Protein AF-A0A8X7NQT8-F1 (afdb_monomer)

Mean predicted aligned error: 23.9 Å

Sequence (263 aa):
MPQDSSKETCNGNLSHKTALYHHETSFRQRHRSGNKESNWQTPDDFLLQSLNNIFSIAISKTINNAIEDGVSRDLRHQISKQLSDCWSQDTNPESFRSRLKVTQLPLSLDLDVLGNVTNDAVEVKNVLSAKELSDKQKMLDAYLIEEIKQLNGIKEHFFKMEQDRIRDHAALKSYRESVENLLSLMDVQVEELQHEMKLGQEVGDEGISLVGYESISDFNPNEDSDVSKRLQVLQSKLSSLLEKSASLRSFNDRLESVYNLLD

pLDDT: mean 70.9, std 21.41, range [28.48, 98.19]

Structure (mmCIF, N/CA/C/O backbone):
data_AF-A0A8X7NQT8-F1
#
_entry.id   AF-A0A8X7NQT8-F1
#
loop_
_atom_site.group_PDB
_atom_site.id
_atom_site.type_symbol
_atom_site.label_atom_id
_atom_site.label_alt_id
_atom_site.label_comp_id
_atom_site.label_asym_id
_atom_site.label_entity_id
_atom_site.label_seq_id
_atom_site.pdbx_PDB_ins_code
_atom_site.Cartn_x
_atom_site.Cartn_y
_atom_site.Cartn_z
_atom_site.occupancy
_atom_site.B_iso_or_equiv
_atom_site.auth_seq_id
_atom_site.auth_comp_id
_atom_site.auth_asym_id
_atom_site.auth_atom_id
_atom_site.pdbx_PDB_model_num
ATOM 1 N N . MET A 1 1 ? 33.882 42.038 42.185 1.00 46.25 1 MET A N 1
ATOM 2 C CA . MET A 1 1 ? 35.010 41.135 41.860 1.00 46.25 1 MET A CA 1
ATOM 3 C C . MET A 1 1 ? 35.169 40.176 43.024 1.00 46.25 1 MET A C 1
ATOM 5 O O . MET A 1 1 ? 35.105 40.657 44.150 1.00 46.25 1 MET A O 1
ATOM 9 N N . PRO A 1 2 ? 35.188 38.860 42.769 1.00 39.50 2 PRO A N 1
ATOM 10 C CA . PRO A 1 2 ? 36.426 38.169 42.387 1.00 39.50 2 PRO A CA 1
ATOM 11 C C . PRO A 1 2 ? 36.272 37.205 41.190 1.00 39.50 2 PRO A C 1
ATOM 13 O O . PRO A 1 2 ? 35.161 36.908 40.759 1.00 39.50 2 PRO A O 1
ATOM 16 N N . GLN A 1 3 ? 37.420 36.789 40.647 1.00 35.81 3 GLN A N 1
ATOM 17 C CA . GLN A 1 3 ? 37.620 35.799 39.581 1.00 35.81 3 GLN A CA 1
ATOM 18 C C . GLN A 1 3 ? 38.007 34.413 40.142 1.00 35.81 3 GLN A C 1
ATOM 20 O O . GLN A 1 3 ? 38.360 34.313 41.315 1.00 35.81 3 GLN A O 1
ATOM 25 N N . ASP A 1 4 ? 38.033 33.433 39.220 1.00 34.56 4 ASP A N 1
ATOM 26 C CA . ASP A 1 4 ? 38.704 32.115 39.232 1.00 34.56 4 ASP A CA 1
ATOM 27 C C . ASP A 1 4 ? 37.964 30.959 39.937 1.00 34.56 4 ASP A C 1
ATOM 29 O O . ASP A 1 4 ? 37.442 31.120 41.028 1.00 34.56 4 ASP A O 1
ATOM 33 N N . SER A 1 5 ? 37.876 29.724 39.422 1.00 34.22 5 SER A N 1
ATOM 34 C CA . SER A 1 5 ? 38.454 29.037 38.252 1.00 34.22 5 SER A CA 1
ATOM 35 C C . SER A 1 5 ? 37.830 27.624 38.130 1.00 34.22 5 SER A C 1
ATOM 37 O O . SER A 1 5 ? 37.267 27.129 39.102 1.00 34.22 5 SER A O 1
ATOM 39 N N . SER A 1 6 ? 38.085 26.945 36.996 1.00 34.84 6 SER A N 1
ATOM 40 C CA . SER A 1 6 ? 38.060 25.471 36.800 1.00 34.84 6 SER A CA 1
ATOM 41 C C . SER A 1 6 ? 36.695 24.821 36.548 1.00 34.84 6 SER A C 1
ATOM 43 O O . SER A 1 6 ? 35.721 25.171 37.193 1.00 34.84 6 SER A O 1
ATOM 45 N N . LYS A 1 7 ? 36.516 23.782 35.722 1.00 37.06 7 LYS A N 1
ATOM 46 C CA . LYS A 1 7 ? 37.147 23.125 34.550 1.00 37.06 7 LYS A CA 1
ATOM 47 C C . LYS A 1 7 ? 36.186 21.940 34.230 1.00 37.06 7 LYS A C 1
ATOM 49 O O . LYS A 1 7 ? 35.349 21.623 35.061 1.00 37.06 7 LYS A O 1
ATOM 54 N N . GLU A 1 8 ? 36.365 21.280 33.081 1.00 32.62 8 GLU A N 1
ATOM 55 C CA . GLU A 1 8 ? 35.758 19.982 32.669 1.00 32.62 8 GLU A CA 1
ATOM 56 C C . GLU A 1 8 ? 34.339 20.040 32.056 1.00 32.62 8 GLU A C 1
ATOM 58 O O . GLU A 1 8 ? 33.331 20.227 32.721 1.00 32.62 8 GLU A O 1
ATOM 63 N N . THR A 1 9 ? 34.225 20.105 30.723 1.00 34.16 9 THR A N 1
ATOM 64 C CA . THR A 1 9 ? 34.090 18.972 29.771 1.00 34.16 9 THR A CA 1
ATOM 65 C C . THR A 1 9 ? 32.892 18.050 30.007 1.00 34.16 9 THR A C 1
ATOM 67 O O . THR A 1 9 ? 32.957 17.162 30.844 1.00 34.16 9 THR A O 1
ATOM 70 N N . CYS A 1 10 ? 31.889 18.155 29.131 1.00 28.48 10 CYS A N 1
ATOM 71 C CA . CYS A 1 10 ? 31.213 17.008 28.516 1.00 28.48 10 CYS A CA 1
ATOM 72 C C . CYS A 1 10 ? 30.678 17.428 27.139 1.00 28.48 10 CYS A C 1
ATOM 74 O O . CYS A 1 10 ? 29.634 18.062 27.009 1.00 28.48 10 CYS A O 1
ATOM 76 N N . ASN A 1 11 ? 31.448 17.079 26.108 1.00 32.97 11 ASN A N 1
ATOM 77 C CA . ASN A 1 11 ? 30.956 16.910 24.747 1.00 32.97 11 ASN A CA 1
ATOM 78 C C . ASN A 1 11 ? 29.928 15.773 24.736 1.00 32.97 11 ASN A C 1
ATOM 80 O O . ASN A 1 11 ? 30.168 14.732 25.343 1.00 32.97 11 ASN A O 1
ATOM 84 N N . GLY A 1 12 ? 28.831 15.933 23.999 1.00 30.67 12 GLY A N 1
ATOM 85 C CA . GLY A 1 12 ? 27.876 14.846 23.827 1.00 30.67 12 GLY A CA 1
ATOM 86 C C . GLY A 1 12 ? 26.688 15.198 22.946 1.00 30.67 12 GLY A C 1
ATOM 87 O O . GLY A 1 12 ? 25.599 15.436 23.444 1.00 30.67 12 GLY A O 1
ATOM 88 N N . ASN A 1 13 ? 26.908 15.124 21.633 1.00 35.19 13 ASN A N 1
ATOM 89 C CA . ASN A 1 13 ? 25.901 14.767 20.627 1.00 35.19 13 ASN A CA 1
ATOM 90 C C . ASN A 1 13 ? 24.838 15.814 20.264 1.00 35.19 13 ASN A C 1
ATOM 92 O O . ASN A 1 13 ? 23.649 15.640 20.515 1.00 35.19 13 ASN A O 1
ATOM 96 N N . LEU A 1 14 ? 25.250 16.823 19.493 1.00 38.06 14 LEU A N 1
ATOM 97 C CA . LEU A 1 14 ? 24.331 17.528 18.596 1.00 38.06 14 LEU A CA 1
ATOM 98 C C . LEU A 1 14 ? 25.010 17.892 17.268 1.00 38.06 14 LEU A C 1
ATOM 100 O O . LEU A 1 14 ? 25.131 19.058 16.920 1.00 38.06 14 LEU A O 1
ATOM 104 N N . SER A 1 15 ? 25.501 16.894 16.525 1.00 40.31 15 SER A N 1
ATOM 105 C CA . SER A 1 15 ? 25.939 17.112 15.137 1.00 40.31 15 SER A CA 1
ATOM 106 C C . SER A 1 15 ? 26.013 15.808 14.338 1.00 40.31 15 SER A C 1
ATOM 108 O O . SER A 1 15 ? 27.086 15.357 13.965 1.00 40.31 15 SER A O 1
ATOM 110 N N . HIS A 1 16 ? 24.873 15.157 14.091 1.00 37.81 16 HIS A N 1
ATOM 111 C CA . HIS A 1 16 ? 24.816 14.045 13.124 1.00 37.81 16 HIS A CA 1
ATOM 112 C C . HIS A 1 16 ? 23.541 14.014 12.266 1.00 37.81 16 HIS A C 1
ATOM 114 O O . HIS A 1 16 ? 23.244 12.995 11.654 1.00 37.81 16 HIS A O 1
ATOM 120 N N . LYS A 1 17 ? 22.784 15.118 12.159 1.00 39.00 17 LYS A N 1
ATOM 121 C CA . LYS A 1 17 ? 21.526 15.128 11.380 1.00 39.00 17 LYS A CA 1
ATOM 122 C C . LYS A 1 17 ? 21.437 16.099 10.201 1.00 39.00 17 LYS A C 1
ATOM 124 O O . LYS A 1 17 ? 20.384 16.173 9.584 1.00 39.00 17 LYS A O 1
ATOM 129 N N . THR A 1 18 ? 22.522 16.768 9.816 1.00 42.25 18 THR A N 1
ATOM 130 C CA . THR A 1 18 ? 22.486 17.765 8.721 1.00 42.25 18 THR A CA 1
ATOM 131 C C . THR A 1 18 ? 23.530 17.574 7.619 1.00 42.25 18 THR A C 1
ATOM 133 O O . THR A 1 18 ? 23.597 18.389 6.708 1.00 42.25 18 THR A O 1
ATOM 136 N N . ALA A 1 19 ? 24.296 16.480 7.618 1.00 38.84 19 ALA A N 1
ATOM 137 C CA . ALA A 1 19 ? 25.382 16.267 6.651 1.00 38.84 19 ALA A CA 1
ATOM 138 C C . ALA A 1 19 ? 25.098 15.200 5.569 1.00 38.84 19 ALA A C 1
ATOM 140 O O . ALA A 1 19 ? 26.035 14.639 5.012 1.00 38.84 19 ALA A O 1
ATOM 141 N N . LEU A 1 20 ? 23.829 14.904 5.259 1.00 36.31 20 LEU A N 1
ATOM 142 C CA . LEU A 1 20 ? 23.456 13.876 4.267 1.00 36.31 20 LEU A CA 1
ATOM 143 C C . LEU A 1 20 ? 22.472 14.356 3.181 1.00 36.31 20 LEU A C 1
ATOM 145 O O . LEU A 1 20 ? 21.792 13.543 2.571 1.00 36.31 20 LEU A O 1
ATOM 149 N N . TYR A 1 21 ? 22.406 15.666 2.910 1.00 38.00 21 TYR A N 1
ATOM 150 C CA . TYR A 1 21 ? 21.477 16.230 1.911 1.00 38.00 21 TYR A CA 1
ATOM 151 C C . TYR A 1 21 ? 22.098 17.199 0.885 1.00 38.00 21 TYR A C 1
ATOM 153 O O . TYR A 1 21 ? 21.365 17.917 0.213 1.00 38.00 21 TYR A O 1
ATOM 161 N N . HIS A 1 22 ? 23.426 17.214 0.698 1.00 38.31 22 HIS A N 1
ATOM 162 C CA . HIS A 1 22 ? 24.070 18.191 -0.201 1.00 38.31 22 HIS A CA 1
ATOM 163 C C . HIS A 1 22 ? 24.952 17.643 -1.334 1.00 38.31 22 HIS A C 1
ATOM 165 O O . HIS A 1 22 ? 25.683 18.423 -1.933 1.00 38.31 22 HIS A O 1
ATOM 171 N N . HIS A 1 23 ? 24.853 16.364 -1.71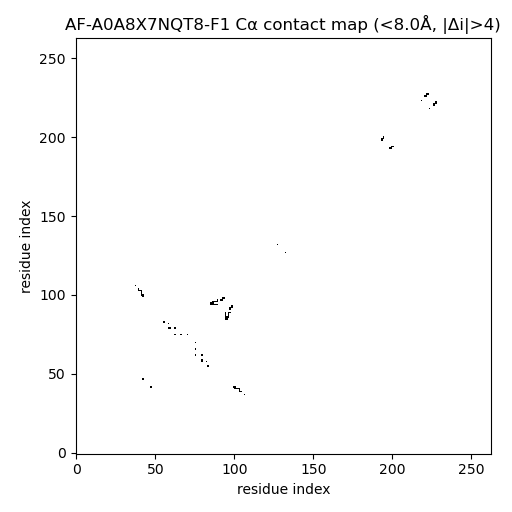8 1.00 36.03 23 HIS A N 1
ATOM 172 C CA . HIS A 1 23 ? 25.651 15.847 -2.848 1.00 36.03 23 HIS A CA 1
ATOM 173 C C . HIS A 1 23 ? 24.888 15.332 -4.077 1.00 36.03 23 HIS A C 1
ATOM 175 O O . HIS A 1 23 ? 25.527 14.927 -5.043 1.00 36.03 23 HIS A O 1
ATOM 181 N N . GLU A 1 24 ? 23.560 15.449 -4.131 1.00 35.44 24 GLU A N 1
ATOM 182 C CA . GLU A 1 24 ? 22.769 14.941 -5.267 1.00 35.44 24 GLU A CA 1
ATOM 183 C C . GLU A 1 24 ? 21.932 16.012 -5.977 1.00 35.44 24 GLU A C 1
ATOM 185 O O . GLU A 1 24 ? 20.799 15.774 -6.370 1.00 35.44 24 GLU A O 1
ATOM 190 N N . THR A 1 25 ? 22.479 17.206 -6.207 1.00 40.12 25 THR A N 1
ATOM 191 C CA . THR A 1 25 ? 21.861 18.174 -7.134 1.00 40.12 25 THR A CA 1
ATOM 192 C C . THR A 1 25 ? 22.919 19.052 -7.803 1.00 40.12 25 THR A C 1
ATOM 194 O O . THR A 1 25 ? 23.114 20.206 -7.432 1.00 40.12 25 THR A O 1
ATOM 197 N N . SER A 1 26 ? 23.637 18.528 -8.800 1.00 35.75 26 SER A N 1
ATOM 198 C CA . SER A 1 26 ? 24.387 19.389 -9.742 1.00 35.75 26 SER A CA 1
ATOM 199 C C . SER A 1 26 ? 24.537 18.847 -11.165 1.00 35.75 26 SER A C 1
ATOM 201 O O . SER A 1 26 ? 25.295 19.390 -11.959 1.00 35.75 26 SER A O 1
ATOM 203 N N . PHE A 1 27 ? 23.748 17.848 -11.560 1.00 35.81 27 PHE A N 1
ATOM 204 C CA . PHE A 1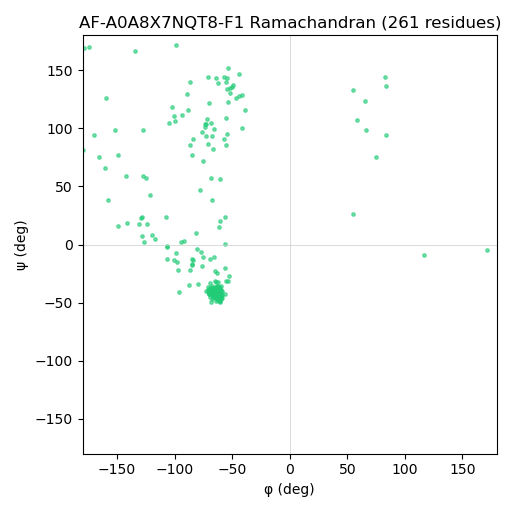 27 ? 23.707 17.386 -12.951 1.00 35.81 27 PHE A CA 1
ATOM 205 C C . PHE A 1 27 ? 22.289 17.414 -13.520 1.00 35.81 27 PHE A C 1
ATOM 207 O O . PHE A 1 27 ? 21.773 16.396 -13.961 1.00 35.81 27 PHE A O 1
ATOM 214 N N . ARG A 1 28 ? 21.627 18.580 -13.519 1.00 41.31 28 ARG A N 1
ATOM 215 C CA . ARG A 1 28 ? 20.449 18.805 -14.380 1.00 41.31 28 ARG A CA 1
ATOM 216 C C . ARG A 1 28 ? 20.054 20.278 -14.490 1.00 41.31 28 ARG A C 1
ATOM 218 O O . ARG A 1 28 ? 19.052 20.700 -13.941 1.00 41.31 28 ARG A O 1
ATOM 225 N N . GLN A 1 29 ? 20.815 21.044 -15.267 1.00 35.41 29 GLN A N 1
ATOM 226 C CA . GLN A 1 29 ? 20.265 22.127 -16.094 1.00 35.41 29 GLN A CA 1
ATOM 227 C C . GLN A 1 29 ? 21.353 22.647 -17.036 1.00 35.41 29 GLN A C 1
ATOM 229 O O . GLN A 1 29 ? 22.147 23.510 -16.684 1.00 35.41 29 GLN A O 1
ATOM 234 N N . ARG A 1 30 ? 21.395 22.123 -18.265 1.00 36.28 30 ARG A N 1
ATOM 235 C CA . ARG A 1 30 ? 21.915 22.907 -19.390 1.00 36.28 30 ARG A CA 1
ATOM 236 C C . ARG A 1 30 ? 20.707 23.435 -20.139 1.00 36.28 30 ARG A C 1
ATOM 238 O O . ARG A 1 30 ? 19.921 22.672 -20.697 1.00 36.28 30 ARG A O 1
ATOM 245 N N . HIS A 1 31 ? 20.534 24.745 -20.048 1.00 33.91 31 HIS A N 1
ATOM 246 C CA . HIS A 1 31 ? 19.519 25.501 -20.754 1.00 33.91 31 HIS A CA 1
ATOM 247 C C . HIS A 1 31 ? 19.572 25.193 -22.257 1.00 33.91 31 HIS A C 1
ATOM 249 O O . HIS A 1 31 ? 20.627 25.264 -22.883 1.00 33.91 31 HIS A O 1
ATOM 255 N N . ARG A 1 32 ? 18.410 24.882 -22.843 1.00 40.56 32 ARG A N 1
ATOM 256 C CA . ARG A 1 32 ? 18.174 25.059 -24.277 1.00 40.56 32 ARG A CA 1
ATOM 257 C C . ARG A 1 32 ? 18.013 26.558 -24.527 1.00 40.56 32 ARG A C 1
ATOM 259 O O . ARG A 1 32 ? 16.959 27.106 -24.224 1.00 40.56 32 ARG A O 1
ATOM 266 N N . SER A 1 33 ? 19.035 27.206 -25.070 1.00 31.77 33 SER A N 1
ATOM 267 C CA . SER A 1 33 ? 18.900 28.496 -25.750 1.00 31.77 33 SER A CA 1
ATOM 268 C C . SER A 1 33 ? 20.094 28.717 -26.676 1.00 31.77 33 SER A C 1
ATOM 270 O O . SER A 1 33 ? 21.221 28.625 -26.211 1.00 31.77 33 SER A O 1
ATOM 272 N N . G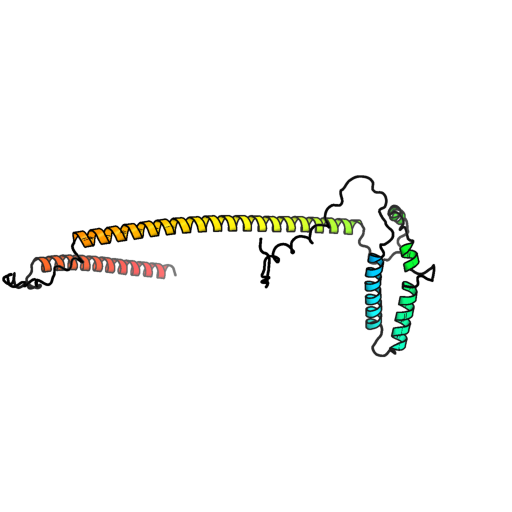LY A 1 34 ? 19.806 28.995 -27.954 1.00 36.81 34 GLY A N 1
ATOM 273 C CA . GLY A 1 34 ? 20.629 29.790 -28.877 1.00 36.81 34 GLY A CA 1
ATOM 274 C C . GLY A 1 34 ? 22.007 29.257 -29.297 1.00 36.81 34 GLY A C 1
ATOM 275 O O . GLY A 1 34 ? 22.891 29.092 -28.476 1.00 36.81 34 GLY A O 1
ATOM 276 N N . ASN A 1 35 ? 22.202 29.119 -30.613 1.00 34.38 35 ASN A N 1
ATOM 277 C CA . ASN A 1 35 ? 23.466 28.876 -31.327 1.00 34.38 35 ASN A CA 1
ATOM 278 C C . ASN A 1 35 ? 24.162 27.523 -31.089 1.00 34.38 35 ASN A C 1
ATOM 280 O O . ASN A 1 35 ? 24.929 27.315 -30.155 1.00 34.38 35 ASN A O 1
ATOM 284 N N . LYS A 1 36 ? 23.943 26.602 -32.038 1.00 45.75 36 LYS A N 1
ATOM 285 C CA . LYS A 1 36 ? 24.776 25.410 -32.244 1.00 45.75 36 LYS A CA 1
ATOM 286 C C . LYS A 1 36 ? 26.091 25.819 -32.916 1.00 45.75 36 LYS A C 1
ATOM 288 O O . LYS A 1 36 ? 26.291 25.548 -34.095 1.00 45.75 36 LYS A O 1
ATOM 293 N N . GLU A 1 37 ? 26.969 26.475 -32.173 1.00 41.94 37 GLU A N 1
ATOM 294 C CA . GLU A 1 37 ? 28.393 26.453 -32.495 1.00 41.94 37 GLU A CA 1
ATOM 295 C C . GLU A 1 37 ? 29.013 25.218 -31.832 1.00 41.94 37 GLU A C 1
ATOM 297 O O . GLU A 1 37 ? 28.613 24.778 -30.752 1.00 41.94 37 GLU A O 1
ATOM 302 N N . SER A 1 38 ? 29.910 24.582 -32.572 1.00 50.50 38 SER A N 1
ATOM 303 C CA . SER A 1 38 ? 30.551 23.301 -32.298 1.00 50.50 38 SER A CA 1
ATOM 304 C C . SER A 1 38 ? 31.239 23.257 -30.929 1.00 50.50 38 SER A C 1
ATOM 306 O O . SER A 1 38 ? 32.408 23.607 -30.803 1.00 50.50 38 SER A O 1
ATOM 308 N N . ASN A 1 39 ? 30.545 22.745 -29.911 1.00 47.50 39 ASN A N 1
ATOM 309 C CA . ASN A 1 39 ? 31.113 22.450 -28.589 1.00 47.50 39 ASN A CA 1
ATOM 310 C C . ASN A 1 39 ? 31.926 21.142 -28.586 1.00 47.50 39 ASN A C 1
ATOM 312 O O . ASN A 1 39 ? 31.762 20.302 -27.702 1.00 47.50 39 ASN A O 1
ATOM 316 N N . TRP A 1 40 ? 32.796 20.947 -29.575 1.00 54.34 40 TRP A N 1
ATOM 317 C CA . TRP A 1 40 ? 33.861 19.955 -29.463 1.00 54.34 40 TRP A CA 1
ATOM 318 C C . TRP A 1 40 ? 35.034 20.637 -28.769 1.00 54.34 40 TRP A C 1
ATOM 320 O O . TRP A 1 40 ? 35.905 21.225 -29.403 1.00 54.34 40 TRP A O 1
ATOM 330 N N . GLN A 1 41 ? 34.995 20.630 -27.439 1.00 57.12 41 GLN A N 1
ATOM 331 C CA . GLN A 1 41 ? 36.138 21.034 -26.629 1.00 57.12 41 GLN A CA 1
ATOM 332 C C . GLN A 1 41 ? 37.224 19.963 -26.743 1.00 57.12 41 GLN A C 1
A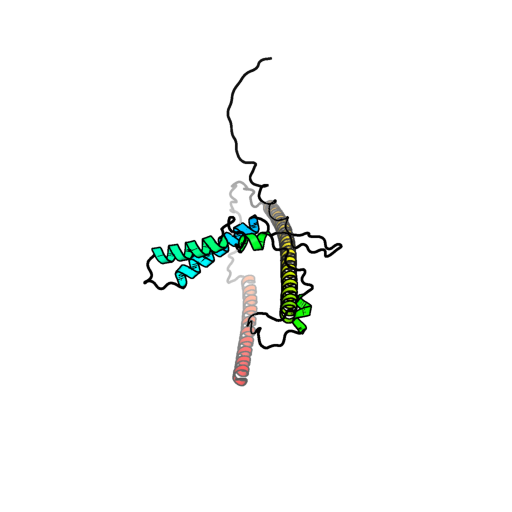TOM 334 O O . GLN A 1 41 ? 36.922 18.770 -26.844 1.00 57.12 41 GLN A O 1
ATOM 339 N N . THR A 1 42 ? 38.487 20.393 -26.737 1.00 59.91 42 THR A N 1
ATOM 340 C CA . THR A 1 42 ? 39.627 19.482 -26.593 1.00 59.91 42 THR A CA 1
ATOM 341 C C . THR A 1 42 ? 39.379 18.566 -25.392 1.00 59.91 42 THR A C 1
ATOM 343 O O . THR A 1 42 ? 38.925 19.073 -24.364 1.00 59.91 42 THR A O 1
ATOM 346 N N . PRO A 1 43 ? 39.629 17.248 -25.496 1.00 63.22 43 PRO A N 1
ATOM 347 C CA . PRO A 1 43 ? 39.331 16.320 -24.412 1.00 63.22 43 PRO A CA 1
ATOM 348 C C . PRO A 1 43 ? 39.975 16.775 -23.095 1.00 63.22 43 PRO A C 1
ATOM 350 O O . PRO A 1 43 ? 41.193 16.935 -23.041 1.00 63.22 43 PRO A O 1
ATOM 353 N N . ASP A 1 44 ? 39.165 16.973 -22.049 1.00 68.94 44 ASP A N 1
ATOM 354 C CA . ASP A 1 44 ? 39.652 17.344 -20.714 1.00 68.94 44 ASP A CA 1
ATOM 355 C C . ASP A 1 44 ? 40.657 16.308 -20.187 1.00 68.94 44 ASP A C 1
ATOM 357 O O . ASP A 1 44 ? 40.479 15.097 -20.363 1.00 68.94 44 ASP A O 1
ATOM 361 N N . ASP A 1 45 ? 41.675 16.767 -19.453 1.00 72.38 45 ASP A N 1
ATOM 362 C CA . ASP A 1 45 ? 42.730 15.909 -18.892 1.00 72.38 45 ASP A CA 1
ATOM 363 C C . ASP A 1 45 ? 42.173 14.772 -18.018 1.00 72.38 45 ASP A C 1
ATOM 365 O O . ASP A 1 45 ? 42.706 13.660 -18.005 1.00 72.38 45 ASP A O 1
ATOM 369 N N . PHE A 1 46 ? 41.044 15.004 -17.342 1.00 75.06 46 PHE A N 1
ATOM 370 C CA . PHE A 1 46 ? 40.343 13.980 -16.566 1.00 75.06 46 PHE A CA 1
ATOM 371 C C . PHE A 1 46 ? 39.743 12.869 -17.447 1.00 75.06 46 PHE A C 1
ATOM 373 O O . PHE A 1 46 ? 39.836 11.678 -17.125 1.00 75.06 46 PHE A O 1
ATOM 380 N N . LEU A 1 47 ? 39.161 13.233 -18.592 1.00 73.06 47 LEU A N 1
ATOM 381 C CA . LEU A 1 47 ? 38.634 12.270 -19.559 1.00 73.06 47 LEU A CA 1
ATOM 382 C C . LEU A 1 47 ? 39.775 11.479 -20.198 1.00 73.06 47 LEU A C 1
ATOM 384 O O . LEU A 1 47 ? 39.685 10.257 -20.300 1.00 73.06 47 LEU A O 1
ATOM 388 N N . LEU A 1 48 ? 40.887 12.138 -20.526 1.00 73.62 48 LEU A N 1
ATOM 389 C CA . LEU A 1 48 ? 42.088 11.469 -21.031 1.00 73.62 48 LEU A CA 1
ATOM 390 C C . LEU A 1 48 ? 42.692 10.504 -20.004 1.00 73.62 48 LEU A C 1
ATOM 392 O O . LEU A 1 48 ? 43.154 9.427 -20.380 1.00 73.62 48 LEU A O 1
ATOM 396 N N . GLN A 1 49 ? 42.653 10.843 -18.714 1.00 77.50 49 GLN A N 1
ATOM 397 C CA . GLN A 1 49 ? 43.129 9.965 -17.646 1.00 77.50 49 GLN A CA 1
ATOM 398 C C . GLN A 1 49 ? 42.228 8.739 -17.459 1.00 77.50 49 GLN A C 1
ATOM 400 O O . GLN A 1 49 ? 42.727 7.618 -17.353 1.00 77.50 49 GLN A O 1
ATOM 405 N N . SER A 1 50 ? 40.906 8.923 -17.447 1.00 79.12 50 SER A N 1
ATOM 406 C CA . SER A 1 50 ? 39.968 7.795 -17.332 1.00 79.12 50 SER A CA 1
ATOM 407 C C . SER A 1 50 ? 40.063 6.860 -18.540 1.00 79.12 50 SER A C 1
ATOM 409 O O . SER A 1 50 ? 40.112 5.641 -18.385 1.00 79.12 50 SER A O 1
ATOM 411 N N . LEU A 1 51 ? 40.213 7.428 -19.733 1.00 78.75 51 LEU A N 1
ATOM 412 C CA . LEU A 1 51 ? 40.454 6.697 -20.965 1.00 78.75 51 LEU A CA 1
ATOM 413 C C . LEU A 1 51 ? 41.787 5.930 -20.906 1.00 78.75 51 LEU A C 1
ATOM 415 O O . LEU A 1 51 ? 41.820 4.747 -21.231 1.00 78.75 51 LEU A O 1
ATOM 419 N N . ASN A 1 52 ? 42.860 6.532 -20.390 1.00 75.94 52 ASN A N 1
ATOM 420 C CA . ASN A 1 52 ? 44.139 5.843 -20.189 1.00 75.94 52 ASN A CA 1
ATOM 421 C C . ASN A 1 52 ? 44.031 4.651 -19.216 1.00 75.94 52 ASN A C 1
ATOM 423 O O . ASN A 1 52 ? 44.617 3.590 -19.441 1.00 75.94 52 ASN A O 1
ATOM 427 N N . ASN A 1 53 ? 43.226 4.784 -18.161 1.00 80.44 53 ASN A N 1
ATOM 428 C CA . ASN A 1 53 ? 42.946 3.677 -17.245 1.00 80.44 53 ASN A CA 1
ATOM 429 C C . ASN A 1 53 ? 42.187 2.546 -17.958 1.00 80.44 53 ASN A C 1
ATOM 431 O O . ASN A 1 53 ? 42.526 1.377 -17.807 1.00 80.44 53 ASN A O 1
ATOM 435 N N . ILE A 1 54 ? 41.202 2.879 -18.793 1.00 82.19 54 ILE A N 1
ATOM 436 C CA . ILE A 1 54 ? 40.442 1.880 -19.557 1.00 82.19 54 ILE A CA 1
ATOM 437 C C . ILE A 1 54 ? 41.346 1.163 -20.564 1.00 82.19 54 ILE A C 1
ATOM 439 O O . ILE A 1 54 ? 41.308 -0.064 -20.650 1.00 82.19 54 ILE A O 1
ATOM 443 N N . PHE A 1 55 ? 42.192 1.894 -21.291 1.00 75.88 55 PHE A N 1
ATOM 444 C CA . PHE A 1 55 ? 43.101 1.298 -22.269 1.00 75.88 55 PHE A CA 1
ATOM 445 C C . PHE A 1 55 ? 44.199 0.460 -21.619 1.00 75.88 55 PHE A C 1
ATOM 447 O O . PHE A 1 55 ? 44.474 -0.633 -22.104 1.00 75.88 55 PHE A O 1
ATOM 454 N N . SER A 1 56 ? 44.779 0.892 -20.499 1.00 77.75 56 SER A N 1
ATOM 455 C CA . SER A 1 56 ? 45.754 0.068 -19.768 1.00 77.75 56 SER A CA 1
ATOM 456 C C . SER A 1 56 ? 45.132 -1.237 -19.258 1.00 77.75 56 SER A C 1
ATOM 458 O O . SER A 1 56 ? 45.747 -2.300 -19.388 1.00 77.75 56 SER A O 1
ATOM 460 N N . ILE A 1 57 ? 43.884 -1.199 -18.779 1.00 81.31 57 ILE A N 1
ATOM 461 C CA . ILE A 1 57 ? 43.127 -2.400 -18.394 1.00 81.31 57 ILE A CA 1
ATOM 462 C C . ILE A 1 57 ? 42.829 -3.275 -19.618 1.00 81.31 57 ILE A C 1
ATOM 464 O O . ILE A 1 57 ? 43.021 -4.489 -19.564 1.00 81.31 57 ILE A O 1
ATOM 468 N N . ALA A 1 58 ? 42.388 -2.682 -20.728 1.00 77.56 58 ALA A N 1
ATOM 469 C CA . ALA A 1 58 ? 42.049 -3.410 -21.947 1.00 77.56 58 ALA A CA 1
ATOM 470 C C . ALA A 1 58 ? 43.277 -4.073 -22.586 1.00 77.56 58 ALA A C 1
ATOM 472 O O . ALA A 1 58 ? 43.202 -5.242 -22.958 1.00 77.56 58 ALA A O 1
ATOM 473 N N . ILE A 1 59 ? 44.415 -3.377 -22.653 1.00 77.12 59 ILE A N 1
ATOM 474 C CA . ILE A 1 59 ? 45.693 -3.922 -23.130 1.00 77.12 59 ILE A CA 1
ATOM 475 C C . ILE A 1 59 ? 46.129 -5.067 -22.216 1.00 77.12 59 ILE A C 1
ATOM 477 O O . ILE A 1 59 ? 46.404 -6.159 -22.705 1.00 77.12 59 ILE A O 1
ATOM 481 N N . SER A 1 60 ? 46.094 -4.871 -20.895 1.00 75.94 60 SER A N 1
ATOM 482 C CA . SER A 1 60 ? 46.455 -5.918 -19.928 1.00 75.94 60 SER A CA 1
ATOM 483 C C . SER A 1 60 ? 45.566 -7.157 -20.072 1.00 75.94 60 SER A C 1
ATOM 485 O O . SER A 1 60 ? 46.057 -8.282 -20.105 1.00 75.94 60 SER A O 1
ATOM 487 N N . LYS A 1 61 ? 44.252 -6.967 -20.223 1.00 77.38 61 LYS A N 1
ATOM 488 C CA . LYS A 1 61 ? 43.284 -8.060 -20.381 1.00 77.38 61 LYS A CA 1
ATOM 489 C C . LYS A 1 61 ? 43.417 -8.764 -21.731 1.00 77.38 61 LYS A C 1
ATOM 491 O O . LYS A 1 61 ? 43.313 -9.982 -21.791 1.00 77.38 61 LYS A O 1
ATOM 496 N N . THR A 1 62 ? 43.687 -8.017 -22.798 1.00 72.06 62 THR A N 1
ATOM 497 C CA . THR A 1 62 ? 43.886 -8.571 -24.143 1.00 72.06 62 THR A CA 1
ATOM 498 C C . THR A 1 62 ? 45.185 -9.361 -24.216 1.00 72.06 62 THR A C 1
ATOM 500 O O . THR A 1 62 ? 45.181 -10.459 -24.748 1.00 72.06 62 THR A O 1
ATOM 503 N N . ILE A 1 63 ? 46.272 -8.877 -23.613 1.00 69.94 63 ILE A N 1
ATOM 504 C CA . ILE A 1 63 ? 47.543 -9.612 -23.507 1.00 69.94 63 ILE A CA 1
ATOM 505 C C . ILE A 1 63 ? 47.371 -10.878 -22.6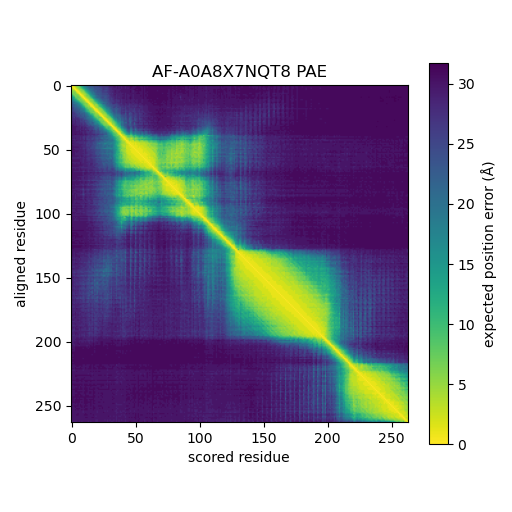59 1.00 69.94 63 ILE A C 1
ATOM 507 O O . ILE A 1 63 ? 47.914 -11.924 -23.001 1.00 69.94 63 ILE A O 1
ATOM 511 N N . ASN A 1 64 ? 46.592 -10.816 -21.579 1.00 72.19 64 ASN A N 1
ATOM 512 C CA . ASN A 1 64 ? 46.318 -11.991 -20.752 1.00 72.19 64 ASN A CA 1
ATOM 513 C C . ASN A 1 64 ? 45.440 -13.029 -21.469 1.00 72.19 64 ASN A C 1
ATOM 515 O O . ASN A 1 64 ? 45.650 -14.217 -21.265 1.00 72.19 64 ASN A O 1
ATOM 519 N N . ASN A 1 65 ? 44.509 -12.595 -22.325 1.00 68.06 65 ASN A N 1
ATOM 520 C CA . ASN A 1 65 ? 43.599 -13.484 -23.053 1.00 68.06 65 ASN A CA 1
ATOM 521 C C . ASN A 1 65 ? 44.162 -14.004 -24.387 1.00 68.06 65 ASN A C 1
ATOM 523 O O . ASN A 1 65 ? 43.837 -15.115 -24.787 1.00 68.06 65 ASN A O 1
ATOM 527 N N . ALA A 1 66 ? 44.941 -13.196 -25.109 1.00 61.75 66 ALA A N 1
ATOM 528 C CA . ALA A 1 66 ? 45.437 -13.519 -26.450 1.00 61.75 66 ALA A CA 1
ATOM 529 C C . ALA A 1 66 ? 46.724 -14.347 -26.427 1.00 61.75 66 ALA A C 1
ATOM 531 O O . ALA A 1 66 ? 47.101 -14.933 -27.438 1.00 61.75 66 ALA A O 1
ATOM 532 N N . ILE A 1 67 ? 47.425 -14.364 -25.295 1.00 59.94 67 ILE A N 1
ATOM 533 C CA . ILE A 1 67 ? 48.688 -15.068 -25.166 1.00 59.94 67 ILE A CA 1
ATOM 534 C C . ILE A 1 67 ? 48.440 -16.340 -24.354 1.00 59.94 67 ILE A C 1
ATOM 536 O O . ILE A 1 67 ? 48.290 -16.282 -23.132 1.00 59.94 67 ILE A O 1
ATOM 540 N N . GLU A 1 68 ? 48.412 -17.480 -25.046 1.00 60.75 68 GLU A N 1
ATOM 541 C CA . GLU A 1 68 ? 48.336 -18.818 -24.447 1.00 60.75 68 GLU A CA 1
ATOM 542 C C . GLU A 1 68 ? 49.459 -19.035 -23.412 1.00 60.75 68 GLU A C 1
ATOM 544 O O . GLU A 1 68 ? 50.538 -18.432 -23.500 1.00 60.75 68 GLU A O 1
ATOM 549 N N . ASP A 1 69 ? 49.211 -19.898 -22.420 1.00 59.47 69 ASP A N 1
ATOM 550 C CA . ASP A 1 69 ? 50.023 -20.127 -21.205 1.00 59.47 69 ASP A CA 1
ATOM 551 C C . ASP A 1 69 ? 51.506 -20.520 -21.435 1.00 59.47 69 ASP A C 1
ATOM 553 O O . ASP A 1 69 ? 52.258 -20.688 -20.477 1.00 59.47 69 ASP A O 1
ATOM 557 N N . GLY A 1 70 ? 51.972 -20.622 -22.685 1.00 57.94 70 GLY A N 1
ATOM 558 C CA . GLY A 1 70 ? 53.345 -20.990 -23.057 1.00 57.94 70 GLY A CA 1
ATOM 559 C C . GLY A 1 70 ? 54.304 -19.842 -23.414 1.00 57.94 70 GLY A C 1
ATOM 560 O O . GLY A 1 70 ? 55.490 -20.092 -23.618 1.00 57.94 70 GLY A O 1
ATOM 561 N N . VAL A 1 71 ? 53.850 -18.587 -23.515 1.00 61.69 71 VAL A N 1
ATOM 562 C CA . VAL A 1 71 ? 54.731 -17.463 -23.908 1.00 61.69 71 VAL A CA 1
ATOM 563 C C . VAL A 1 71 ? 55.402 -16.812 -22.698 1.00 61.69 71 VAL A C 1
ATOM 565 O O . VAL A 1 71 ? 54.725 -16.402 -21.749 1.00 61.69 71 VAL A O 1
ATOM 568 N N . SER A 1 72 ? 56.732 -16.654 -22.778 1.00 63.69 72 SER A N 1
ATOM 569 C CA . SER A 1 72 ? 57.568 -16.059 -21.727 1.00 63.69 72 SER A CA 1
ATOM 570 C C . SER A 1 72 ? 57.041 -14.699 -21.260 1.00 63.69 72 SER A C 1
ATOM 572 O O . SER A 1 72 ? 56.699 -13.822 -22.061 1.00 63.69 72 SER A O 1
ATOM 574 N N . ARG A 1 73 ? 57.016 -14.519 -19.937 1.00 65.94 73 ARG A N 1
ATOM 575 C CA . ARG A 1 73 ? 56.541 -13.315 -19.244 1.00 65.94 73 ARG A CA 1
ATOM 576 C C . ARG A 1 73 ? 57.234 -12.040 -19.746 1.00 65.94 73 ARG A C 1
ATOM 578 O O . ARG A 1 73 ? 56.595 -10.994 -19.826 1.00 65.94 73 ARG A O 1
ATOM 585 N N . ASP A 1 74 ? 58.489 -12.147 -20.171 1.00 66.62 74 ASP A N 1
ATOM 586 C CA . ASP A 1 74 ? 59.276 -11.025 -20.691 1.00 66.62 74 ASP A CA 1
ATOM 587 C C . ASP A 1 74 ? 58.752 -10.506 -22.036 1.00 66.62 74 ASP A C 1
ATOM 589 O O . ASP A 1 74 ? 58.686 -9.294 -22.243 1.00 66.62 74 ASP A O 1
ATOM 593 N N . LEU A 1 75 ? 58.282 -11.395 -22.920 1.00 67.00 75 LEU A N 1
ATOM 594 C CA . LEU A 1 75 ? 57.685 -10.998 -24.199 1.00 67.00 75 LEU A CA 1
ATOM 595 C C . LEU A 1 75 ? 56.317 -10.336 -23.982 1.00 67.00 75 LEU A C 1
ATOM 597 O O . LEU A 1 75 ? 55.998 -9.344 -24.637 1.00 67.00 75 LEU A O 1
ATOM 601 N N . ARG A 1 76 ? 55.538 -10.818 -23.001 1.00 67.88 76 ARG A N 1
ATOM 602 C CA . ARG A 1 76 ? 54.276 -10.174 -22.589 1.00 67.88 76 ARG A CA 1
ATOM 603 C C . ARG A 1 76 ? 54.524 -8.752 -22.084 1.00 67.88 76 ARG A C 1
ATOM 605 O O . ARG A 1 76 ? 53.809 -7.824 -22.463 1.00 67.88 76 ARG A O 1
ATOM 612 N N . HIS A 1 77 ? 55.564 -8.568 -21.273 1.00 71.88 77 HIS A N 1
ATOM 613 C CA . HIS A 1 77 ? 55.972 -7.250 -20.792 1.00 71.88 77 HIS A CA 1
ATOM 614 C C . HIS A 1 77 ? 56.513 -6.358 -21.915 1.00 71.88 77 HIS A C 1
ATOM 616 O O . HIS A 1 77 ? 56.218 -5.165 -21.919 1.00 71.88 77 HIS A O 1
ATOM 622 N N . GLN A 1 78 ? 57.228 -6.909 -22.899 1.00 73.31 78 GLN A N 1
ATOM 623 C CA . GLN A 1 78 ? 57.723 -6.152 -24.050 1.00 73.31 78 GLN A CA 1
ATOM 624 C C . GLN A 1 78 ? 56.586 -5.668 -24.960 1.00 73.31 78 GLN A C 1
ATOM 626 O O . GLN A 1 78 ? 56.577 -4.500 -25.340 1.00 73.31 78 GLN A O 1
ATOM 631 N N . ILE A 1 79 ? 55.595 -6.519 -25.243 1.00 71.06 79 ILE A N 1
ATOM 632 C CA . ILE A 1 79 ? 54.406 -6.155 -26.030 1.00 71.06 79 ILE A CA 1
ATOM 633 C C . ILE A 1 79 ? 53.566 -5.117 -25.278 1.00 71.06 79 ILE A C 1
ATOM 635 O O . ILE A 1 79 ? 53.177 -4.100 -25.851 1.00 71.06 79 ILE A O 1
ATOM 639 N N . SER A 1 80 ? 53.341 -5.319 -23.975 1.00 73.06 80 SER A N 1
ATOM 640 C CA . SER A 1 80 ? 52.652 -4.334 -23.131 1.00 73.06 80 SER A CA 1
ATOM 641 C C . SER A 1 80 ? 53.377 -2.991 -23.122 1.00 73.06 80 SER A C 1
ATOM 643 O O . SER A 1 80 ? 52.729 -1.946 -23.162 1.00 73.06 80 SER A O 1
ATOM 645 N N . LYS A 1 81 ? 54.712 -3.013 -23.071 1.00 75.25 81 LYS A N 1
ATOM 646 C CA . LYS A 1 81 ? 55.537 -1.810 -23.085 1.00 75.25 81 LYS A CA 1
ATOM 647 C C . LYS A 1 81 ? 55.455 -1.104 -24.434 1.00 75.25 81 LYS A C 1
ATOM 649 O O . LYS A 1 81 ? 55.174 0.081 -24.448 1.00 75.25 81 LYS A O 1
ATOM 654 N N . GLN A 1 82 ? 55.585 -1.823 -25.548 1.00 73.56 82 GLN A N 1
ATOM 655 C CA . GLN A 1 82 ? 55.478 -1.244 -26.891 1.00 73.56 82 GLN A CA 1
ATOM 656 C C . GLN A 1 82 ? 54.097 -0.631 -27.159 1.00 73.56 82 GLN A C 1
ATOM 658 O O . GLN A 1 82 ? 54.014 0.480 -27.670 1.00 73.56 82 GLN A O 1
ATOM 663 N N . LEU A 1 83 ? 53.013 -1.302 -26.762 1.00 71.38 83 LEU A N 1
ATOM 664 C CA . LEU A 1 83 ? 51.655 -0.770 -26.923 1.00 71.38 83 LEU A CA 1
ATOM 665 C C . LEU A 1 83 ? 51.402 0.451 -26.028 1.00 71.38 83 LEU A C 1
ATOM 667 O O . LEU A 1 83 ? 50.788 1.423 -26.467 1.00 71.38 83 LEU A O 1
ATOM 671 N N . SER A 1 84 ? 51.911 0.425 -24.795 1.00 73.25 84 SER A N 1
ATOM 672 C CA . SER A 1 84 ? 51.850 1.573 -23.886 1.00 73.25 84 SER A CA 1
ATOM 673 C C . SER A 1 84 ? 52.694 2.747 -24.391 1.00 73.25 84 SER A C 1
ATOM 675 O O . SER A 1 84 ? 52.262 3.895 -24.290 1.00 73.25 84 SER A O 1
ATOM 677 N N . ASP A 1 85 ? 53.865 2.467 -24.962 1.00 69.94 85 ASP A N 1
ATOM 678 C CA . ASP A 1 85 ? 54.789 3.448 -25.532 1.00 69.94 85 ASP A CA 1
ATOM 679 C C . ASP A 1 85 ? 54.181 4.121 -26.773 1.00 69.94 85 ASP A C 1
ATOM 681 O O . ASP A 1 85 ? 54.208 5.345 -26.883 1.00 69.94 85 ASP A O 1
ATOM 685 N N . CYS A 1 86 ? 53.522 3.366 -27.658 1.00 68.25 86 CYS A N 1
ATOM 686 C CA . CYS A 1 86 ? 52.794 3.926 -28.803 1.00 68.25 86 CYS A CA 1
ATOM 687 C C . CYS A 1 86 ? 51.617 4.835 -28.397 1.00 68.25 86 CYS A C 1
ATOM 689 O O . CYS A 1 86 ? 51.204 5.702 -29.172 1.00 68.25 86 CYS A O 1
ATOM 691 N N . TRP A 1 87 ? 51.069 4.639 -27.195 1.00 69.25 87 TRP A N 1
ATOM 692 C CA . TRP A 1 87 ? 49.891 5.356 -26.710 1.00 69.25 87 TRP A CA 1
ATOM 693 C C . TRP A 1 87 ? 50.214 6.567 -25.830 1.00 69.25 87 TRP A C 1
ATOM 695 O O . TRP A 1 87 ? 49.571 7.607 -25.951 1.00 69.25 87 TRP A O 1
ATOM 705 N N . SER A 1 88 ? 51.196 6.441 -24.936 1.00 66.88 88 SER A N 1
ATOM 706 C CA . SER A 1 88 ? 51.418 7.383 -23.829 1.00 66.88 88 SER A CA 1
ATOM 707 C C . SER A 1 88 ? 52.623 8.302 -24.022 1.00 66.88 88 SER A C 1
ATOM 709 O O . SER A 1 88 ? 52.872 9.151 -23.169 1.00 66.88 88 SER A O 1
ATOM 711 N N . GLN A 1 89 ? 53.382 8.155 -25.111 1.00 66.00 89 GLN A N 1
ATOM 712 C CA . GLN A 1 89 ? 54.528 9.022 -25.375 1.00 66.00 89 GLN A CA 1
ATOM 713 C C . GLN A 1 89 ? 54.076 10.431 -25.780 1.00 66.00 89 GLN A C 1
ATOM 715 O O . GLN A 1 89 ? 53.618 10.662 -26.900 1.00 66.00 89 GLN A O 1
ATOM 720 N N . ASP A 1 90 ? 54.267 11.385 -24.866 1.00 61.34 90 ASP A N 1
ATOM 721 C CA . ASP A 1 90 ? 54.119 12.822 -25.134 1.00 61.34 90 ASP A CA 1
ATOM 722 C C . ASP A 1 90 ? 55.318 13.383 -25.946 1.00 61.34 90 ASP A C 1
ATOM 724 O O . ASP A 1 90 ? 55.263 14.502 -26.446 1.00 61.34 90 ASP A O 1
ATOM 728 N N . THR A 1 91 ? 56.407 12.616 -26.108 1.00 63.44 91 THR A N 1
ATOM 729 C CA . THR A 1 91 ? 57.620 13.017 -26.852 1.00 63.44 91 THR A CA 1
ATOM 730 C C . THR A 1 91 ? 57.540 12.775 -28.359 1.00 63.44 91 THR A C 1
ATOM 732 O O . THR A 1 91 ? 58.344 13.331 -29.104 1.00 63.44 91 THR A O 1
ATOM 735 N N . ASN A 1 92 ? 56.599 11.945 -28.819 1.00 63.69 92 ASN A N 1
ATOM 736 C CA . ASN A 1 92 ? 56.454 11.601 -30.228 1.00 63.69 92 ASN A CA 1
ATOM 737 C C . ASN A 1 92 ? 55.277 1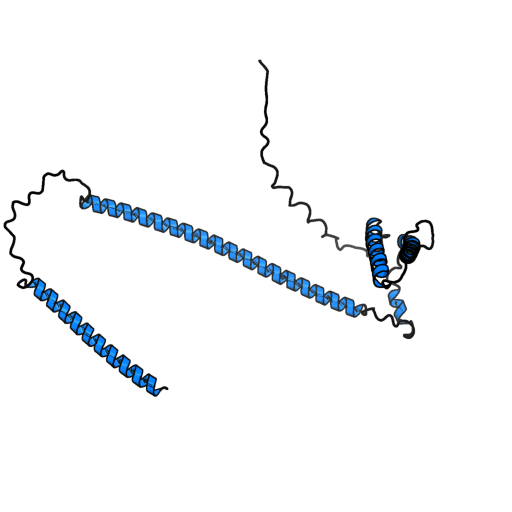2.395 -30.832 1.00 63.69 92 ASN A C 1
ATOM 739 O O . ASN A 1 92 ? 54.142 12.220 -30.372 1.00 63.69 92 ASN A O 1
ATOM 743 N N . PRO A 1 93 ? 55.504 13.266 -31.835 1.00 60.72 93 PRO A N 1
ATOM 744 C CA . PRO A 1 93 ? 54.443 14.101 -32.407 1.00 60.72 93 PRO A CA 1
ATOM 745 C C . PRO A 1 93 ? 53.346 13.285 -33.109 1.00 60.72 93 PRO A C 1
ATOM 747 O O . PRO A 1 93 ? 52.210 13.739 -33.199 1.00 60.72 93 PRO A O 1
ATOM 750 N N . GLU A 1 94 ? 53.655 12.057 -33.533 1.00 57.56 94 GLU A N 1
ATOM 751 C CA . GLU A 1 94 ? 52.719 11.147 -34.209 1.00 57.56 94 GLU A CA 1
ATOM 752 C C . GLU A 1 94 ? 51.965 10.205 -33.254 1.00 57.56 94 GLU A C 1
ATOM 754 O O . GLU A 1 94 ? 51.190 9.343 -33.690 1.00 57.56 94 GLU A O 1
ATOM 759 N N . SER A 1 95 ? 52.162 10.334 -31.935 1.00 69.62 95 SER A N 1
ATOM 760 C CA . SER A 1 95 ? 51.449 9.479 -30.986 1.00 69.62 95 SER A CA 1
ATOM 761 C C . SER A 1 95 ? 49.941 9.735 -31.061 1.00 69.62 95 SER A C 1
ATOM 763 O O . SER A 1 95 ? 49.461 10.847 -31.306 1.00 69.62 95 SER A O 1
ATOM 765 N N . PHE A 1 96 ? 49.150 8.674 -30.902 1.00 68.44 96 PHE A N 1
ATOM 766 C CA . PHE A 1 96 ? 47.691 8.772 -30.993 1.00 68.44 96 PHE A CA 1
ATOM 767 C C . PHE A 1 96 ? 47.110 9.742 -29.953 1.00 68.44 96 PHE A C 1
ATOM 769 O O . PHE A 1 96 ? 46.191 10.495 -30.259 1.00 68.44 96 PHE A O 1
ATOM 776 N N . ARG A 1 97 ? 47.699 9.792 -28.753 1.00 71.19 97 ARG A N 1
ATOM 777 C CA . ARG A 1 97 ? 47.338 10.727 -27.679 1.00 71.19 97 ARG A CA 1
ATOM 778 C C . ARG A 1 97 ? 47.644 12.182 -28.034 1.00 71.19 97 ARG A C 1
ATOM 780 O O . ARG A 1 97 ? 46.797 13.037 -27.790 1.00 71.19 97 ARG A O 1
ATOM 787 N N . SER A 1 98 ? 48.805 12.466 -28.627 1.00 69.25 98 SER A N 1
ATOM 788 C CA . SER A 1 98 ? 49.141 13.815 -29.107 1.00 69.25 98 SER A CA 1
ATOM 789 C C . SER A 1 98 ? 48.188 14.262 -30.215 1.00 69.25 98 SER A C 1
ATOM 791 O O . SER A 1 98 ? 47.693 15.387 -30.181 1.00 69.25 98 SER A O 1
ATOM 793 N N . ARG A 1 99 ? 47.827 13.356 -31.135 1.00 70.81 99 ARG A N 1
ATOM 794 C CA . ARG A 1 99 ? 46.823 13.628 -32.175 1.00 70.81 99 ARG A CA 1
ATOM 795 C C . ARG A 1 99 ? 45.434 13.863 -31.583 1.00 70.81 99 ARG A C 1
ATOM 797 O O . ARG A 1 99 ? 44.815 14.854 -31.934 1.00 70.81 99 ARG A O 1
ATOM 804 N N . LEU A 1 100 ? 44.982 13.048 -30.629 1.00 69.38 100 LEU A N 1
ATOM 805 C CA . LEU A 1 100 ? 43.697 13.226 -29.931 1.00 69.38 100 LEU A CA 1
ATOM 806 C C . LEU A 1 100 ? 43.582 14.553 -29.171 1.00 69.38 100 LEU A C 1
ATOM 808 O O . LEU A 1 100 ? 42.513 15.157 -29.142 1.00 69.38 100 LEU A O 1
ATOM 812 N N . LYS A 1 101 ? 44.667 15.003 -28.530 1.00 68.50 101 LYS A N 1
ATOM 813 C CA . LYS A 1 101 ? 44.693 16.296 -27.826 1.00 68.50 101 LYS A CA 1
ATOM 814 C C . LYS A 1 101 ? 44.535 17.475 -28.790 1.00 68.50 101 LYS A C 1
ATOM 816 O O . LYS A 1 101 ? 43.981 18.501 -28.410 1.00 68.50 101 LYS A O 1
ATOM 821 N N . VAL A 1 102 ? 45.024 17.323 -30.021 1.00 68.44 102 VAL A N 1
ATOM 822 C CA . VAL A 1 102 ? 45.060 18.372 -31.052 1.00 68.44 102 VAL A CA 1
ATOM 823 C C . VAL A 1 102 ? 43.894 18.253 -32.043 1.00 68.44 102 VAL A C 1
ATOM 825 O O . VAL A 1 102 ? 43.600 19.208 -32.760 1.00 68.44 102 VAL A O 1
ATOM 828 N N . THR A 1 103 ? 43.180 17.122 -32.083 1.00 60.53 103 THR A N 1
ATOM 829 C CA . THR A 1 103 ? 42.044 16.944 -32.991 1.00 60.53 103 THR A CA 1
ATOM 830 C C . THR A 1 103 ? 40.886 17.851 -32.590 1.00 60.53 103 THR A C 1
ATOM 832 O O . THR A 1 103 ? 40.131 17.551 -31.668 1.00 60.53 103 THR A O 1
ATOM 835 N N . GLN A 1 104 ? 40.692 18.923 -33.353 1.00 57.62 104 GLN A N 1
ATOM 836 C CA . GLN A 1 104 ? 39.363 19.468 -33.590 1.00 57.62 104 GLN A CA 1
ATOM 837 C C . GLN A 1 104 ? 38.709 18.538 -34.610 1.00 57.62 104 GLN A C 1
ATOM 839 O O . GLN A 1 104 ? 39.013 18.599 -35.801 1.00 57.62 104 GLN A O 1
ATOM 844 N N . LEU A 1 105 ? 37.905 17.588 -34.127 1.00 53.66 105 LEU A N 1
ATOM 845 C CA . LEU A 1 105 ? 37.174 16.677 -35.004 1.00 53.66 105 LEU A CA 1
ATOM 846 C C . LEU A 1 105 ? 36.356 17.511 -36.005 1.00 53.66 105 LEU A C 1
ATOM 848 O O . LEU A 1 105 ? 35.722 18.486 -35.584 1.00 53.66 105 LEU A O 1
ATOM 852 N N . PRO A 1 106 ? 36.379 17.170 -37.307 1.00 46.31 106 PRO A N 1
ATOM 853 C CA . PRO A 1 106 ? 35.647 17.931 -38.308 1.00 46.31 106 PRO A CA 1
ATOM 854 C C . PRO A 1 106 ? 34.171 18.018 -37.913 1.00 46.31 106 PRO A C 1
ATOM 856 O O . PRO A 1 106 ? 33.592 17.052 -37.402 1.00 46.31 106 PRO A O 1
ATOM 859 N N . LEU A 1 107 ? 33.573 19.199 -38.120 1.00 48.62 107 LEU A N 1
ATOM 860 C CA . LEU A 1 107 ? 32.136 19.391 -37.954 1.00 48.62 107 LEU A CA 1
ATOM 861 C C . LEU A 1 107 ? 31.422 18.270 -38.713 1.00 48.62 107 LEU A C 1
ATOM 863 O O . LEU A 1 107 ? 31.790 17.949 -39.840 1.00 48.62 107 LEU A O 1
ATOM 867 N N . SER A 1 108 ? 30.383 17.697 -38.109 1.00 45.25 108 SER A N 1
ATOM 868 C CA . SER A 1 108 ? 29.590 16.575 -38.638 1.00 45.25 108 SER A CA 1
ATOM 869 C C . SER A 1 108 ? 28.861 16.871 -39.962 1.00 45.25 108 SER A C 1
ATOM 871 O O . SER A 1 108 ? 27.944 16.144 -40.324 1.00 45.25 108 SER A O 1
ATOM 873 N N . LEU A 1 109 ? 29.232 17.942 -40.663 1.00 45.09 109 LEU A N 1
ATOM 874 C CA . LEU A 1 109 ? 28.661 18.367 -41.930 1.00 45.09 109 LEU A CA 1
ATOM 875 C C . LEU A 1 109 ? 29.138 17.515 -43.120 1.00 45.09 109 LEU A C 1
ATOM 877 O O . LEU A 1 109 ? 28.452 17.488 -44.131 1.00 45.09 109 LEU A O 1
ATOM 881 N N . ASP A 1 110 ? 30.237 16.764 -42.995 1.00 43.38 110 ASP A N 1
ATOM 882 C CA . ASP A 1 110 ? 30.750 15.942 -44.107 1.00 43.38 110 ASP A CA 1
ATOM 883 C C . ASP A 1 110 ? 30.274 14.479 -44.099 1.00 43.38 110 ASP A C 1
ATOM 885 O O . ASP A 1 110 ? 30.616 13.714 -45.002 1.00 43.38 110 ASP A O 1
ATOM 889 N N . LEU A 1 111 ? 29.424 14.069 -43.147 1.00 47.34 111 LEU A N 1
ATOM 890 C CA . LEU A 1 111 ? 28.826 12.726 -43.198 1.00 47.34 111 LEU A CA 1
ATOM 891 C C . LEU A 1 111 ? 27.682 12.602 -44.224 1.00 47.34 111 LEU A C 1
ATOM 893 O O . LEU A 1 111 ? 27.230 11.490 -44.478 1.00 47.34 111 LEU A O 1
ATOM 897 N N . ASP A 1 112 ? 27.261 13.707 -44.847 1.00 43.84 112 ASP A N 1
ATOM 898 C CA . ASP A 1 112 ? 26.360 13.690 -46.011 1.00 43.84 112 ASP A CA 1
ATOM 899 C C . ASP A 1 112 ? 27.117 13.494 -47.341 1.00 43.84 112 ASP A C 1
ATOM 901 O O . ASP A 1 112 ? 26.509 13.167 -48.361 1.00 43.84 112 ASP A O 1
ATOM 905 N N . VAL A 1 113 ? 28.453 13.610 -47.359 1.00 44.44 113 VAL A N 1
ATOM 906 C CA . VAL A 1 113 ? 29.253 13.418 -48.587 1.00 44.44 113 VAL A CA 1
ATOM 907 C C . VAL A 1 113 ? 29.564 11.937 -48.851 1.00 44.44 113 VAL A C 1
ATOM 909 O O . VAL A 1 113 ? 29.888 11.556 -49.976 1.00 44.44 113 VAL A O 1
ATOM 912 N N . LEU A 1 114 ? 29.350 11.049 -47.873 1.00 41.41 114 LEU A N 1
ATOM 913 C CA . LEU A 1 114 ? 29.469 9.601 -48.085 1.00 41.41 114 LEU A CA 1
ATOM 914 C C . LEU A 1 114 ? 28.220 8.962 -48.723 1.00 41.41 114 LEU A C 1
ATOM 916 O O . LEU A 1 114 ? 28.138 7.742 -48.814 1.00 41.41 114 LEU A O 1
ATOM 920 N N . GLY A 1 115 ? 27.264 9.762 -49.209 1.00 45.00 115 GLY A N 1
ATOM 921 C CA . GLY A 1 115 ? 26.160 9.278 -50.047 1.00 45.00 115 GLY A CA 1
ATOM 922 C C . GLY A 1 115 ? 26.592 8.818 -51.448 1.00 45.00 115 GLY A C 1
ATOM 923 O O . GLY A 1 115 ? 25.808 8.168 -52.130 1.00 45.00 115 GLY A O 1
ATOM 924 N N . ASN A 1 116 ? 27.831 9.117 -51.867 1.00 46.03 116 ASN A N 1
ATOM 925 C CA . ASN A 1 116 ? 28.346 8.823 -53.211 1.00 46.03 116 ASN A CA 1
ATOM 926 C C . ASN A 1 116 ? 29.697 8.079 -53.229 1.00 46.03 116 ASN A C 1
ATOM 928 O O . ASN A 1 116 ? 30.410 8.133 -54.232 1.00 46.03 116 ASN A O 1
ATOM 932 N N . VAL A 1 117 ? 30.070 7.361 -52.164 1.00 43.84 117 VAL A N 1
ATOM 933 C CA . VAL A 1 117 ? 31.178 6.395 -52.257 1.00 43.84 117 VAL A CA 1
ATOM 934 C C . VAL A 1 117 ? 30.583 5.031 -52.574 1.00 43.84 117 VAL A C 1
ATOM 936 O O . VAL A 1 117 ? 29.860 4.444 -51.778 1.00 43.84 117 VAL A O 1
ATOM 939 N N . THR A 1 118 ? 30.866 4.568 -53.787 1.00 44.25 118 THR A N 1
ATOM 940 C CA . THR A 1 118 ? 30.512 3.253 -54.322 1.00 44.25 118 THR A CA 1
ATOM 941 C C . THR A 1 118 ? 30.715 2.140 -53.293 1.00 44.25 118 THR A C 1
ATOM 943 O O . THR A 1 118 ? 31.789 2.008 -52.708 1.00 44.25 118 THR A O 1
ATOM 946 N N . ASN A 1 119 ? 29.663 1.341 -53.129 1.00 46.81 119 ASN A N 1
ATOM 947 C CA . ASN A 1 119 ? 29.406 0.325 -52.105 1.00 46.81 119 ASN A CA 1
ATOM 948 C C . ASN A 1 119 ? 30.390 -0.865 -52.001 1.00 46.81 119 ASN A C 1
ATOM 950 O O . ASN A 1 119 ? 30.024 -1.870 -51.407 1.00 46.81 119 ASN A O 1
ATOM 954 N N . ASP A 1 120 ? 31.620 -0.790 -52.510 1.00 44.62 120 ASP A N 1
ATOM 955 C CA . ASP A 1 120 ? 32.509 -1.966 -52.590 1.00 44.62 120 ASP A CA 1
ATOM 956 C C . ASP A 1 120 ? 33.679 -1.985 -51.592 1.00 44.62 120 ASP A C 1
ATOM 958 O O . ASP A 1 120 ? 34.434 -2.952 -51.556 1.00 44.62 120 ASP A O 1
ATOM 962 N N . ALA A 1 121 ? 33.846 -0.964 -50.743 1.00 43.38 121 ALA A N 1
ATOM 963 C CA . ALA A 1 121 ? 34.990 -0.908 -49.815 1.00 43.38 121 ALA A CA 1
ATOM 964 C C . ALA A 1 121 ? 34.638 -0.706 -48.332 1.00 43.38 121 ALA A C 1
ATOM 966 O O . ALA A 1 121 ? 35.539 -0.629 -47.498 1.00 43.38 121 ALA A O 1
ATOM 967 N N . VAL A 1 122 ? 33.355 -0.636 -47.967 1.00 48.06 122 VAL A N 1
ATOM 968 C CA . VAL A 1 122 ? 32.938 -0.415 -46.571 1.00 48.06 122 VAL A CA 1
ATOM 969 C C . VAL A 1 122 ? 31.935 -1.485 -46.149 1.00 48.06 122 VAL A C 1
ATOM 971 O O . VAL A 1 122 ? 30.838 -1.204 -45.680 1.00 48.06 122 VAL A O 1
ATOM 974 N N . GLU A 1 123 ? 32.354 -2.749 -46.229 1.00 44.72 123 GLU A N 1
ATOM 975 C CA . GLU A 1 123 ? 31.851 -3.794 -45.328 1.00 44.72 123 GLU A CA 1
ATOM 976 C C . GLU A 1 123 ? 32.364 -3.534 -43.896 1.00 44.72 123 GLU A C 1
ATOM 978 O O . GLU A 1 123 ? 33.010 -4.367 -43.259 1.00 44.72 123 GLU A O 1
ATOM 983 N N . VAL A 1 124 ? 32.081 -2.354 -43.338 1.00 46.66 124 VAL A N 1
ATOM 984 C CA . VAL A 1 124 ? 32.170 -2.162 -41.890 1.00 46.66 124 VAL A CA 1
ATOM 985 C C . VAL A 1 124 ? 30.846 -2.645 -41.326 1.00 46.66 124 VAL A C 1
ATOM 987 O O . VAL A 1 124 ? 29.863 -1.920 -41.207 1.00 46.66 124 VAL A O 1
ATOM 990 N N . LYS A 1 125 ? 30.864 -3.933 -41.004 1.00 49.38 125 LYS A N 1
ATOM 991 C CA . LYS A 1 125 ? 29.827 -4.800 -40.434 1.00 49.38 125 LYS A CA 1
ATOM 992 C C . LYS A 1 125 ? 29.224 -4.325 -39.093 1.00 49.38 125 LYS A C 1
ATOM 994 O O . LYS A 1 125 ? 28.782 -5.160 -38.315 1.00 49.38 125 LYS A O 1
ATOM 999 N N . ASN A 1 126 ? 29.265 -3.031 -38.763 1.00 52.84 126 ASN A N 1
ATOM 1000 C CA . ASN A 1 126 ? 28.961 -2.533 -37.417 1.00 52.84 126 ASN A CA 1
ATOM 1001 C C . ASN A 1 126 ? 28.550 -1.052 -37.338 1.00 52.84 126 ASN A C 1
ATOM 1003 O O . ASN A 1 126 ? 28.899 -0.356 -36.386 1.00 52.84 126 ASN A O 1
ATOM 1007 N N . VAL A 1 127 ? 27.777 -0.548 -38.297 1.00 55.25 127 VAL A N 1
ATOM 1008 C CA . VAL A 1 127 ? 27.126 0.757 -38.129 1.00 55.25 127 VAL A CA 1
ATOM 1009 C C . VAL A 1 127 ? 25.646 0.568 -38.407 1.00 55.25 127 VAL A C 1
ATOM 1011 O O . VAL A 1 127 ? 25.224 0.515 -39.557 1.00 55.25 127 VAL A O 1
ATOM 1014 N N . LEU A 1 128 ? 24.859 0.420 -37.335 1.00 54.91 128 LEU A N 1
ATOM 1015 C CA . LEU A 1 128 ? 23.419 0.668 -37.405 1.00 54.91 128 LEU A CA 1
ATOM 1016 C C . LEU A 1 128 ? 23.242 1.998 -38.133 1.00 54.91 128 LEU A C 1
ATOM 1018 O O . LEU A 1 128 ? 23.873 2.990 -37.754 1.00 54.91 128 LEU A O 1
ATOM 1022 N N . SER A 1 129 ? 22.437 2.011 -39.190 1.00 69.75 129 SER A N 1
ATOM 1023 C CA . SER A 1 129 ? 22.208 3.236 -39.951 1.00 69.75 129 SER A CA 1
ATOM 1024 C C . SER A 1 129 ? 21.741 4.340 -38.990 1.00 69.75 129 SER A C 1
ATOM 1026 O O . SER A 1 129 ? 21.016 4.072 -38.028 1.00 69.75 129 SER A O 1
ATOM 1028 N N . ALA A 1 130 ? 22.150 5.594 -39.209 1.00 72.69 130 ALA A N 1
ATOM 1029 C CA . ALA A 1 130 ? 21.822 6.703 -38.298 1.00 72.69 130 ALA A CA 1
ATOM 1030 C C . ALA A 1 130 ? 20.307 6.811 -38.003 1.00 72.69 130 ALA A C 1
ATOM 1032 O O . ALA A 1 130 ? 19.894 7.243 -36.925 1.00 72.69 130 ALA A O 1
ATOM 1033 N N . LYS A 1 131 ? 19.480 6.344 -38.945 1.00 75.19 131 LYS A N 1
ATOM 1034 C CA . LYS A 1 131 ? 18.029 6.218 -38.814 1.00 75.19 131 LYS A CA 1
ATOM 1035 C C . LYS A 1 131 ? 17.602 5.148 -37.801 1.00 75.19 131 LYS A C 1
ATOM 1037 O O . LYS A 1 131 ? 16.825 5.458 -36.906 1.00 75.19 131 LYS A O 1
ATOM 1042 N N . GLU A 1 132 ? 18.139 3.931 -37.880 1.00 82.50 132 GLU A N 1
ATOM 1043 C CA . GLU A 1 132 ? 17.836 2.852 -36.923 1.00 82.50 132 GLU A CA 1
ATOM 1044 C C . GLU A 1 132 ? 18.257 3.214 -35.495 1.00 82.50 132 GLU A C 1
ATOM 1046 O O . GLU A 1 132 ? 17.560 2.884 -34.534 1.00 82.50 132 GLU A O 1
ATOM 1051 N N . LEU A 1 133 ? 19.381 3.922 -35.346 1.00 79.56 133 LEU A N 1
ATOM 1052 C CA . LEU A 1 133 ? 19.836 4.408 -34.045 1.00 79.56 133 LEU A CA 1
ATOM 1053 C C . LEU A 1 133 ? 18.897 5.491 -33.493 1.00 79.56 133 LEU A C 1
ATOM 1055 O O . LEU A 1 133 ? 18.539 5.445 -32.317 1.00 79.56 133 LEU A O 1
ATOM 1059 N N . SER A 1 134 ? 18.430 6.409 -34.346 1.00 83.69 134 SER A N 1
ATOM 1060 C CA . SER A 1 134 ? 17.431 7.418 -33.969 1.00 83.69 134 SER A CA 1
ATOM 1061 C C . SER A 1 134 ? 16.088 6.796 -33.570 1.00 83.69 134 SER A C 1
ATOM 1063 O O . SER A 1 134 ? 15.467 7.239 -32.603 1.00 83.69 134 SER A O 1
ATOM 1065 N N . ASP A 1 135 ? 15.645 5.752 -34.269 1.00 88.81 135 ASP A N 1
ATOM 1066 C CA . ASP A 1 135 ? 14.377 5.083 -33.972 1.00 88.81 135 ASP A CA 1
ATOM 1067 C C . ASP A 1 135 ? 14.456 4.282 -32.663 1.00 88.81 135 ASP A C 1
ATOM 1069 O O . ASP A 1 135 ? 13.553 4.378 -31.827 1.00 88.81 135 ASP A O 1
ATOM 1073 N N . LYS A 1 136 ? 15.574 3.583 -32.413 1.00 91.06 136 LYS A N 1
ATOM 1074 C CA . LYS A 1 136 ? 15.822 2.932 -31.114 1.00 91.06 136 LYS A CA 1
ATOM 1075 C C . LYS A 1 136 ? 15.926 3.936 -29.970 1.00 91.06 136 LYS A C 1
ATOM 1077 O O . LYS A 1 136 ? 15.410 3.665 -28.890 1.00 91.06 136 LYS A O 1
ATOM 1082 N N . GLN A 1 137 ? 16.541 5.094 -30.200 1.00 92.19 137 GLN A N 1
ATOM 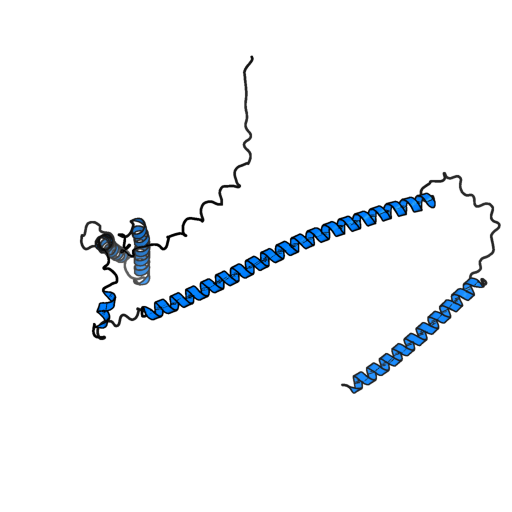1083 C CA . GLN A 1 137 ? 16.597 6.162 -29.204 1.00 92.19 137 GLN A CA 1
ATOM 1084 C C . GLN A 1 137 ? 15.190 6.640 -28.825 1.00 92.19 137 GLN A C 1
ATOM 1086 O O . GLN A 1 137 ? 14.863 6.676 -27.644 1.00 92.19 137 GLN A O 1
ATOM 1091 N N . LYS A 1 138 ? 14.327 6.924 -29.808 1.00 94.50 138 LYS A N 1
ATOM 1092 C CA . LYS A 1 138 ? 12.934 7.331 -29.543 1.00 94.50 138 LYS A CA 1
ATOM 1093 C C . LYS A 1 138 ? 12.141 6.254 -28.804 1.00 94.50 138 LYS A C 1
ATOM 1095 O O . LYS A 1 138 ? 11.329 6.583 -27.946 1.00 94.50 138 LYS A O 1
ATOM 1100 N N . MET A 1 139 ? 12.363 4.982 -29.138 1.00 95.25 139 MET A N 1
ATOM 1101 C CA . MET A 1 139 ? 11.721 3.852 -28.462 1.00 95.25 139 MET A CA 1
ATOM 1102 C C . MET A 1 139 ? 12.128 3.777 -26.985 1.00 95.25 139 MET A C 1
ATOM 1104 O O . MET A 1 139 ? 11.264 3.655 -26.120 1.00 95.25 139 MET A O 1
ATOM 1108 N N . LEU A 1 140 ? 13.424 3.904 -26.691 1.00 96.19 140 LEU A N 1
ATOM 1109 C CA . LEU A 1 140 ? 13.933 3.928 -25.318 1.00 96.19 140 LEU A CA 1
ATOM 1110 C C . LEU A 1 140 ? 13.444 5.160 -24.550 1.00 96.19 140 LEU A C 1
ATOM 1112 O O . LEU A 1 140 ? 13.044 5.029 -23.398 1.00 96.19 140 LEU A O 1
ATOM 1116 N N . ASP A 1 141 ? 13.404 6.327 -25.193 1.00 95.75 141 ASP A N 1
ATOM 1117 C CA . ASP A 1 141 ? 12.854 7.545 -24.592 1.00 95.75 141 ASP A CA 1
ATOM 1118 C C . ASP A 1 141 ? 11.363 7.370 -24.250 1.00 95.75 141 ASP A C 1
ATOM 1120 O O . ASP A 1 141 ? 10.923 7.779 -23.176 1.00 95.75 141 ASP A O 1
ATOM 1124 N N . ALA A 1 142 ? 10.583 6.717 -25.119 1.00 96.25 142 ALA A N 1
ATOM 1125 C CA . ALA A 1 142 ? 9.177 6.416 -24.857 1.00 96.25 142 ALA A CA 1
ATOM 1126 C C . ALA A 1 142 ? 8.998 5.445 -23.678 1.00 96.25 142 ALA A C 1
ATOM 1128 O O . ALA A 1 142 ? 8.129 5.670 -22.833 1.00 96.25 142 ALA A O 1
ATOM 1129 N N . TYR A 1 143 ? 9.834 4.406 -23.580 1.00 97.69 143 TYR A N 1
ATOM 1130 C CA . TYR A 1 143 ? 9.819 3.502 -22.428 1.00 97.69 143 TYR A CA 1
ATOM 1131 C C . TYR A 1 143 ? 10.199 4.208 -21.136 1.00 97.69 143 TYR A C 1
ATOM 1133 O O . TYR A 1 143 ? 9.488 4.067 -20.146 1.00 97.69 143 TYR A O 1
ATOM 1141 N N . LEU A 1 144 ? 11.241 5.039 -21.159 1.00 97.38 144 LEU A N 1
ATOM 1142 C CA . LEU A 1 144 ? 11.648 5.816 -19.994 1.00 97.38 144 LEU A CA 1
ATOM 1143 C C . LEU A 1 144 ? 10.521 6.746 -19.516 1.00 97.38 144 LEU A C 1
ATOM 1145 O O . LEU A 1 144 ? 10.298 6.892 -18.315 1.00 97.38 144 LEU A O 1
ATOM 1149 N N . ILE A 1 145 ? 9.782 7.364 -20.441 1.00 97.50 145 ILE A N 1
ATOM 1150 C CA . ILE A 1 145 ? 8.622 8.201 -20.106 1.00 97.50 145 ILE A CA 1
ATOM 1151 C C . ILE A 1 145 ? 7.519 7.373 -19.438 1.00 97.50 145 ILE A C 1
ATOM 1153 O O . ILE A 1 145 ? 6.957 7.814 -18.431 1.00 97.50 145 ILE A O 1
ATOM 1157 N N . GLU A 1 146 ? 7.210 6.185 -19.961 1.00 97.19 146 GLU A N 1
ATOM 1158 C CA . GLU A 1 146 ? 6.175 5.333 -19.369 1.00 97.19 146 GLU A CA 1
ATOM 1159 C C . GLU A 1 146 ? 6.610 4.775 -18.005 1.00 97.19 146 GLU A C 1
ATOM 1161 O O . GLU A 1 146 ? 5.802 4.75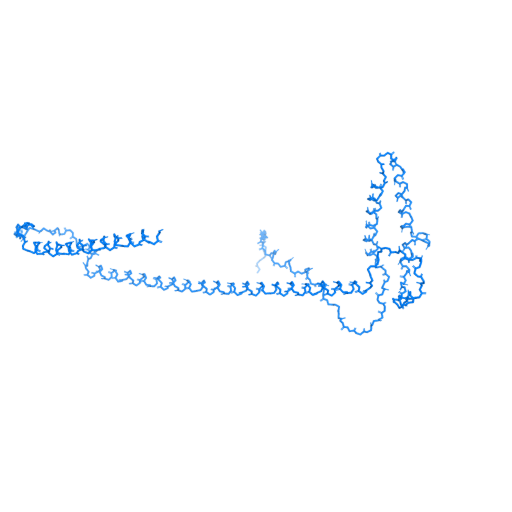4 -17.079 1.00 97.19 146 GLU A O 1
ATOM 1166 N N . GLU A 1 147 ? 7.885 4.425 -17.821 1.00 96.12 147 GLU A N 1
ATOM 1167 C CA . GLU A 1 147 ? 8.435 4.026 -16.517 1.00 96.12 147 GLU A CA 1
ATOM 1168 C C . GLU A 1 147 ? 8.327 5.156 -15.486 1.00 96.12 147 GLU A C 1
ATOM 1170 O O . GLU A 1 147 ? 7.873 4.935 -14.362 1.00 96.12 147 GLU A O 1
ATOM 1175 N N . ILE A 1 148 ? 8.665 6.393 -15.867 1.00 97.12 148 ILE A N 1
ATOM 1176 C CA . ILE A 1 148 ? 8.503 7.566 -14.993 1.00 97.12 148 ILE A CA 1
ATOM 1177 C C . ILE A 1 148 ? 7.031 7.756 -14.612 1.00 97.12 148 ILE A C 1
ATOM 1179 O O . ILE A 1 148 ? 6.715 8.065 -13.460 1.00 97.12 148 ILE A O 1
ATOM 1183 N N . LYS A 1 149 ? 6.114 7.562 -15.560 1.00 97.44 149 LYS A N 1
ATOM 1184 C CA . LYS A 1 149 ? 4.674 7.676 -15.320 1.00 97.44 149 LYS A CA 1
ATOM 1185 C C . LYS A 1 149 ? 4.163 6.584 -14.380 1.00 97.44 149 LYS A C 1
ATOM 1187 O O . LYS A 1 149 ? 3.409 6.896 -13.460 1.00 97.44 149 LYS A O 1
ATOM 1192 N N . GLN A 1 150 ? 4.605 5.340 -14.555 1.00 97.19 150 GLN A N 1
ATOM 1193 C CA . GLN A 1 150 ? 4.294 4.244 -13.635 1.00 97.19 150 GLN A CA 1
ATOM 1194 C C . GLN A 1 150 ? 4.829 4.532 -12.230 1.00 97.19 150 GLN A C 1
ATOM 1196 O O . GLN A 1 150 ? 4.098 4.388 -11.251 1.00 97.19 150 GLN A O 1
ATOM 1201 N N . LEU A 1 151 ? 6.069 5.013 -12.124 1.00 97.56 151 LEU A N 1
ATOM 1202 C CA . LEU A 1 151 ? 6.691 5.351 -10.846 1.00 97.56 151 LEU A CA 1
ATOM 1203 C C . LEU A 1 151 ? 5.953 6.493 -10.131 1.00 97.56 151 LEU A C 1
ATOM 1205 O O . LEU A 1 151 ? 5.728 6.423 -8.922 1.00 97.56 151 LEU A O 1
ATOM 1209 N N . ASN A 1 152 ? 5.506 7.506 -10.875 1.00 97.06 152 ASN A N 1
ATOM 1210 C CA . ASN A 1 152 ? 4.663 8.572 -10.334 1.00 97.06 152 ASN A CA 1
ATOM 1211 C C . ASN A 1 152 ? 3.292 8.050 -9.879 1.00 97.06 152 ASN A C 1
ATOM 1213 O O . ASN A 1 152 ? 2.861 8.391 -8.780 1.00 97.06 152 ASN A O 1
ATOM 1217 N N . GLY A 1 153 ? 2.644 7.175 -10.654 1.00 97.50 153 GLY A N 1
ATOM 1218 C CA . GLY A 1 153 ? 1.371 6.560 -10.260 1.00 97.50 153 GLY A CA 1
ATOM 1219 C C . GLY A 1 153 ? 1.493 5.717 -8.985 1.00 97.50 153 GLY A C 1
ATOM 1220 O O . GLY A 1 153 ? 0.659 5.814 -8.085 1.00 97.50 153 GLY A O 1
ATOM 1221 N N . ILE A 1 154 ? 2.580 4.951 -8.856 1.00 98.00 154 ILE A N 1
ATOM 1222 C CA . ILE A 1 154 ? 2.894 4.195 -7.636 1.00 98.00 154 ILE A CA 1
ATOM 1223 C C . ILE A 1 154 ? 3.099 5.149 -6.453 1.00 98.00 154 ILE A C 1
ATOM 1225 O O . ILE A 1 154 ? 2.553 4.926 -5.371 1.00 98.00 154 ILE A O 1
ATOM 1229 N N . LYS A 1 155 ? 3.843 6.241 -6.649 1.00 97.81 155 LYS A N 1
ATOM 1230 C CA . LYS A 1 155 ? 4.085 7.251 -5.612 1.00 97.81 155 LYS A CA 1
ATOM 1231 C C . LYS A 1 155 ? 2.790 7.911 -5.126 1.00 97.81 155 LYS A C 1
ATOM 1233 O O . LYS A 1 155 ? 2.610 8.070 -3.920 1.00 97.81 155 LYS A O 1
ATOM 1238 N N . GLU A 1 156 ? 1.889 8.272 -6.035 1.00 97.62 156 GLU A N 1
ATOM 1239 C CA . GLU A 1 156 ? 0.574 8.831 -5.693 1.00 97.62 156 GLU A CA 1
ATOM 1240 C C . GLU A 1 156 ? -0.289 7.828 -4.922 1.00 97.62 156 GLU A C 1
ATOM 1242 O O . GLU A 1 156 ? -0.912 8.187 -3.920 1.00 97.62 156 GLU A O 1
ATOM 1247 N N . HIS A 1 157 ? -0.278 6.557 -5.332 1.00 97.75 157 HIS A N 1
ATOM 1248 C CA . HIS A 1 157 ? -0.979 5.492 -4.621 1.00 97.75 157 HIS A CA 1
ATOM 1249 C C . HIS A 1 157 ? -0.462 5.319 -3.185 1.00 97.75 157 HIS A C 1
ATOM 1251 O O . HIS A 1 157 ? -1.260 5.249 -2.250 1.00 97.75 157 HIS A O 1
ATOM 1257 N N . PHE A 1 158 ? 0.861 5.319 -2.985 1.00 97.94 158 PHE A N 1
ATOM 1258 C CA . PHE A 1 158 ? 1.451 5.282 -1.643 1.00 97.94 158 PHE A CA 1
ATOM 1259 C C . PHE A 1 158 ? 1.062 6.495 -0.801 1.00 97.94 158 PHE A C 1
ATOM 1261 O O . PHE A 1 158 ? 0.727 6.340 0.370 1.00 97.94 158 PHE A O 1
ATOM 1268 N N . PHE A 1 159 ? 1.060 7.692 -1.389 1.00 98.12 159 PHE A N 1
ATOM 1269 C CA . PHE A 1 159 ? 0.635 8.895 -0.680 1.00 98.12 159 PHE A CA 1
ATOM 1270 C C . PHE A 1 159 ? -0.829 8.804 -0.230 1.00 98.12 159 PHE A C 1
ATOM 1272 O O . PHE A 1 159 ? -1.147 9.128 0.914 1.00 98.12 159 PHE A O 1
ATOM 1279 N N . LYS A 1 160 ? -1.716 8.310 -1.102 1.00 97.81 160 LYS A N 1
ATOM 1280 C CA . LYS A 1 160 ? -3.125 8.092 -0.763 1.00 97.81 160 LYS A CA 1
ATOM 1281 C C . LYS A 1 160 ? -3.285 7.063 0.357 1.00 97.81 160 LYS A C 1
ATOM 1283 O O . LYS A 1 160 ? -3.996 7.332 1.318 1.00 97.81 160 LYS A O 1
ATOM 1288 N N . MET A 1 161 ? -2.580 5.937 0.267 1.00 97.75 161 MET A N 1
ATOM 1289 C CA . MET A 1 161 ? -2.600 4.889 1.291 1.00 97.75 161 MET A CA 1
ATOM 1290 C C . MET A 1 161 ? -2.127 5.407 2.651 1.00 97.75 161 MET A C 1
ATOM 1292 O O . MET A 1 161 ? -2.731 5.102 3.674 1.00 97.75 161 MET A O 1
ATOM 1296 N N . GLU A 1 162 ? -1.079 6.228 2.669 1.00 97.81 162 GLU A N 1
ATOM 1297 C CA . GLU A 1 162 ? -0.589 6.844 3.901 1.00 97.81 162 GLU A CA 1
ATOM 1298 C C . GLU A 1 162 ? -1.613 7.826 4.483 1.00 97.81 162 GLU A C 1
ATOM 1300 O O . GLU A 1 162 ? -1.842 7.855 5.692 1.00 97.81 162 GLU A O 1
ATOM 1305 N N . GLN A 1 163 ? -2.293 8.591 3.627 1.00 97.88 163 GLN A N 1
ATOM 1306 C CA . GLN A 1 163 ? -3.368 9.478 4.058 1.00 97.88 163 GLN A CA 1
ATOM 1307 C C . GLN A 1 163 ? -4.560 8.696 4.632 1.00 97.88 163 GLN A C 1
ATOM 1309 O O . GLN A 1 163 ? -5.112 9.095 5.657 1.00 97.88 163 GLN A O 1
ATOM 1314 N N . ASP A 1 164 ? -4.948 7.586 4.001 1.00 98.19 164 ASP A N 1
ATOM 1315 C CA . ASP A 1 164 ? -6.005 6.690 4.483 1.00 98.19 164 ASP A CA 1
ATOM 1316 C C . ASP A 1 164 ? -5.615 6.092 5.842 1.00 98.19 164 ASP A C 1
ATOM 1318 O O . ASP A 1 164 ? -6.363 6.230 6.807 1.00 98.19 164 ASP A O 1
ATOM 1322 N N . ARG A 1 165 ? -4.379 5.594 5.978 1.00 98.00 165 ARG A N 1
ATOM 1323 C CA . ARG A 1 165 ? -3.827 5.091 7.247 1.00 98.00 165 ARG A CA 1
ATOM 1324 C C . ARG A 1 165 ? -3.884 6.134 8.367 1.00 98.00 165 ARG A C 1
ATOM 1326 O O . ARG A 1 165 ? -4.213 5.802 9.505 1.00 98.00 165 ARG A O 1
ATOM 1333 N N . ILE A 1 166 ? -3.555 7.393 8.072 1.00 98.06 166 ILE A N 1
ATOM 1334 C CA . ILE A 1 166 ? -3.630 8.491 9.049 1.00 98.06 166 ILE A CA 1
ATOM 1335 C C . ILE A 1 166 ? -5.083 8.749 9.469 1.00 98.06 166 ILE A C 1
ATOM 1337 O O . ILE A 1 166 ? -5.343 8.928 10.662 1.00 98.06 166 ILE A O 1
ATOM 1341 N N . ARG A 1 167 ? -6.030 8.749 8.520 1.00 97.81 167 ARG A N 1
ATOM 1342 C CA . ARG A 1 167 ? -7.461 8.923 8.825 1.00 97.81 167 ARG A CA 1
ATOM 1343 C C . ARG A 1 167 ? -7.997 7.775 9.676 1.00 97.81 167 ARG A C 1
ATOM 1345 O O . ARG A 1 167 ? -8.651 8.041 10.681 1.00 97.81 167 ARG A O 1
ATOM 1352 N N . ASP A 1 168 ? -7.662 6.536 9.333 1.00 98.06 168 ASP A N 1
ATOM 1353 C CA . ASP A 1 168 ? -8.066 5.351 10.095 1.00 98.06 168 ASP A CA 1
ATOM 1354 C C . ASP A 1 168 ? -7.495 5.387 11.511 1.00 98.06 168 ASP A C 1
ATOM 1356 O O . ASP A 1 168 ? -8.197 5.116 12.483 1.00 98.06 168 ASP A O 1
ATOM 1360 N N . HIS A 1 169 ? -6.233 5.796 11.659 1.00 98.00 169 HIS A N 1
ATOM 1361 C CA . HIS A 1 169 ? -5.627 5.931 12.977 1.00 98.00 169 HIS A CA 1
ATOM 1362 C C . HIS A 1 169 ? -6.323 7.002 13.830 1.00 98.00 169 HIS A C 1
ATOM 1364 O O . HIS A 1 169 ? -6.560 6.784 15.020 1.00 98.00 169 HIS A O 1
ATOM 1370 N N . ALA A 1 170 ? -6.702 8.132 13.228 1.00 97.75 170 ALA A N 1
ATOM 1371 C CA . ALA A 1 170 ? -7.478 9.165 13.907 1.00 97.75 170 ALA A CA 1
ATOM 1372 C C . ALA A 1 170 ? -8.882 8.669 14.305 1.00 97.75 170 ALA A C 1
ATOM 1374 O O . ALA A 1 170 ? -9.319 8.930 15.425 1.00 97.75 170 ALA A O 1
ATOM 1375 N N . ALA A 1 171 ? -9.554 7.910 13.434 1.00 97.94 171 ALA A N 1
ATOM 1376 C CA . ALA A 1 171 ? -10.864 7.319 13.712 1.00 97.94 171 ALA A CA 1
ATOM 1377 C C . ALA A 1 171 ? -10.808 6.253 14.820 1.00 97.94 171 ALA A C 1
ATOM 1379 O O . ALA A 1 171 ? -11.667 6.215 15.698 1.00 97.94 171 ALA A O 1
ATOM 1380 N N . LEU A 1 172 ? -9.771 5.412 14.836 1.00 97.88 172 LEU A N 1
ATOM 1381 C CA . LEU A 1 172 ? -9.560 4.442 15.914 1.00 97.88 172 LEU A CA 1
ATOM 1382 C C . LEU A 1 172 ? -9.289 5.131 17.250 1.00 97.88 172 LEU A C 1
ATOM 1384 O O . LEU A 1 172 ? -9.749 4.660 18.290 1.00 97.88 172 LEU A O 1
ATOM 1388 N N . LYS A 1 173 ? -8.560 6.251 17.233 1.00 98.00 173 LYS A N 1
ATOM 1389 C CA . LYS A 1 173 ? -8.311 7.043 18.437 1.00 98.00 173 LYS A CA 1
ATOM 1390 C C . LYS A 1 173 ? -9.610 7.626 18.997 1.00 98.00 173 LYS A C 1
ATOM 1392 O O . LYS A 1 173 ? -9.867 7.448 20.184 1.00 98.00 173 LYS A O 1
ATOM 1397 N N . SER A 1 174 ? -10.443 8.249 18.162 1.00 97.38 174 SER A N 1
ATOM 1398 C CA . SER A 1 174 ? -11.730 8.793 18.616 1.00 97.38 174 SER A CA 1
ATOM 1399 C C . SER A 1 174 ? -12.695 7.698 19.076 1.00 97.38 174 SER A C 1
ATOM 1401 O O . SER A 1 174 ? -13.393 7.877 20.071 1.00 97.38 174 SER A O 1
ATOM 1403 N N . TYR A 1 175 ? -12.698 6.535 18.417 1.00 97.75 175 TYR A N 1
ATOM 1404 C CA . TYR A 1 175 ? -13.474 5.379 18.867 1.00 97.75 175 TYR A CA 1
ATOM 1405 C C . TYR A 1 175 ? -13.011 4.888 20.242 1.00 97.75 175 TYR A C 1
ATOM 1407 O O . TYR A 1 175 ? -13.835 4.671 21.126 1.00 97.75 175 TYR A O 1
ATOM 1415 N N . ARG A 1 176 ? -11.695 4.766 20.455 1.00 97.94 176 ARG A N 1
ATOM 1416 C CA . ARG A 1 176 ? -11.132 4.386 21.756 1.00 97.94 176 ARG A CA 1
ATOM 1417 C C . ARG A 1 176 ? -11.533 5.372 22.851 1.00 97.94 176 ARG A C 1
ATOM 1419 O O . ARG A 1 176 ? -11.959 4.934 23.910 1.00 97.94 176 ARG A O 1
ATOM 1426 N N . GLU A 1 177 ? -11.425 6.672 22.591 1.00 97.62 177 GLU A N 1
ATOM 1427 C CA . GLU A 1 177 ? -11.860 7.716 23.530 1.00 97.62 177 GLU A CA 1
ATOM 1428 C C . GLU A 1 177 ? -13.366 7.614 23.824 1.00 97.62 177 GLU A C 1
ATOM 1430 O O . GLU A 1 177 ? -13.779 7.709 24.975 1.00 97.62 177 GLU A O 1
ATOM 1435 N N . SER A 1 178 ? -14.196 7.344 22.811 1.00 97.56 178 SER A N 1
ATOM 1436 C CA . SER A 1 178 ? -15.636 7.139 23.000 1.00 97.56 178 SER A CA 1
ATOM 1437 C C . SER A 1 178 ? -15.955 5.910 23.856 1.00 97.56 178 SER A C 1
ATOM 1439 O O . SER A 1 178 ? -16.888 5.963 24.655 1.00 97.56 178 SER A O 1
ATOM 1441 N N . VAL A 1 179 ? -15.221 4.808 23.682 1.00 97.69 179 VAL A N 1
ATOM 1442 C CA . VAL A 1 179 ? -15.400 3.589 24.485 1.00 97.69 179 VAL A CA 1
ATOM 1443 C C . VAL A 1 179 ? -14.935 3.817 25.919 1.00 97.69 179 VAL A C 1
ATOM 1445 O O . VAL A 1 179 ? -15.648 3.436 26.837 1.00 97.69 179 VAL A O 1
ATOM 1448 N N . GLU A 1 180 ? -13.800 4.485 26.124 1.00 97.62 180 GLU A N 1
ATOM 1449 C CA . GLU A 1 180 ? -13.303 4.840 27.460 1.00 97.62 180 GLU A CA 1
ATOM 1450 C C . GLU A 1 180 ? -14.312 5.717 28.221 1.00 97.62 180 GLU A C 1
ATOM 1452 O O . GLU A 1 180 ? -14.623 5.474 29.388 1.00 97.62 180 GLU A O 1
ATOM 1457 N N . ASN A 1 181 ? -14.904 6.699 27.535 1.00 97.19 181 ASN A N 1
ATOM 1458 C CA . ASN A 1 181 ? -15.951 7.545 28.108 1.00 97.19 181 ASN A CA 1
ATOM 1459 C C . ASN A 1 181 ? -17.211 6.741 28.463 1.00 97.19 181 ASN A C 1
ATOM 1461 O O . ASN A 1 181 ? -17.855 7.010 29.471 1.00 97.19 181 ASN A O 1
ATOM 1465 N N . LEU A 1 182 ? -17.574 5.747 27.648 1.00 97.31 182 LEU A N 1
ATOM 1466 C CA . LEU A 1 182 ? -18.714 4.880 27.939 1.00 97.31 182 LEU A CA 1
ATOM 1467 C C . LEU A 1 182 ? -18.434 3.952 29.126 1.00 97.31 182 LEU A C 1
ATOM 1469 O O . LEU A 1 182 ? -19.304 3.791 29.974 1.00 97.31 182 LEU A O 1
ATOM 1473 N N . LEU A 1 183 ? -17.238 3.363 29.194 1.00 96.19 183 LEU A N 1
ATOM 1474 C CA . LEU A 1 183 ? -16.825 2.506 30.307 1.00 96.19 183 LEU A CA 1
ATOM 1475 C C . LEU A 1 183 ? -16.820 3.283 31.621 1.00 96.19 183 LEU A C 1
ATOM 1477 O O . LEU A 1 183 ? -17.457 2.851 32.570 1.00 96.19 183 LEU A O 1
ATOM 1481 N N . SER A 1 184 ? -16.222 4.474 31.643 1.00 96.31 184 SER A N 1
ATOM 1482 C CA . SER A 1 184 ? -16.252 5.334 32.834 1.00 96.31 184 SER A CA 1
ATOM 1483 C C . SER A 1 184 ? -17.670 5.761 33.230 1.00 96.31 184 SER A C 1
ATOM 1485 O O . SER A 1 184 ? -17.975 5.814 34.417 1.00 96.31 184 SER A O 1
ATOM 1487 N N . LEU A 1 185 ? -18.572 6.008 32.271 1.00 96.81 185 LEU A N 1
ATOM 1488 C CA . LEU A 1 185 ? -19.988 6.252 32.573 1.00 96.81 185 LEU A CA 1
ATOM 1489 C C . LEU A 1 185 ? -20.659 5.017 33.196 1.00 96.81 185 LEU A C 1
ATOM 1491 O O . LEU A 1 185 ? -21.431 5.148 34.143 1.00 96.81 185 LEU A O 1
ATOM 1495 N N . MET A 1 186 ? -20.384 3.825 32.661 1.00 95.56 186 MET A N 1
ATOM 1496 C CA . MET A 1 186 ? -20.914 2.572 33.200 1.00 95.56 186 MET A CA 1
ATOM 1497 C C . MET A 1 186 ? -20.377 2.289 34.603 1.00 95.56 186 MET A C 1
ATOM 1499 O O . MET A 1 186 ? -21.154 1.874 35.456 1.00 95.56 186 MET A O 1
ATOM 1503 N N . ASP A 1 187 ? -19.095 2.547 34.857 1.00 95.44 187 ASP A N 1
ATOM 1504 C CA . ASP A 1 187 ? -18.488 2.382 36.179 1.00 95.44 187 ASP A CA 1
ATOM 1505 C C . ASP A 1 187 ? -19.173 3.292 37.207 1.00 95.44 187 ASP A C 1
ATOM 1507 O O . ASP A 1 187 ? -19.586 2.818 38.263 1.00 95.44 187 ASP A O 1
ATOM 1511 N N . VAL A 1 188 ? -19.418 4.563 36.859 1.00 95.06 188 VAL A N 1
ATOM 1512 C CA . VAL A 1 188 ? -20.179 5.492 37.715 1.00 95.06 188 VAL A CA 1
ATOM 1513 C C . VAL A 1 188 ? -21.601 4.983 37.972 1.00 95.06 188 VAL A C 1
ATOM 1515 O O . VAL A 1 188 ? -22.057 4.998 39.111 1.00 95.06 188 VAL A O 1
ATOM 1518 N N . GLN A 1 189 ? -22.303 4.476 36.953 1.00 94.69 189 GLN A N 1
ATOM 1519 C CA . GLN A 1 189 ? -23.646 3.899 37.133 1.00 94.69 189 GLN A CA 1
ATOM 1520 C C . GLN A 1 189 ? -23.639 2.657 38.030 1.00 94.69 189 GLN A C 1
ATOM 1522 O O . GLN A 1 189 ? -24.568 2.444 38.809 1.00 94.69 189 GLN A O 1
ATOM 1527 N N . VAL A 1 190 ? -22.608 1.819 37.920 1.00 92.44 190 VAL A N 1
ATOM 1528 C CA . VAL A 1 190 ? -22.439 0.648 38.784 1.00 92.44 190 VAL A CA 1
ATOM 1529 C C . VAL A 1 190 ? -22.189 1.087 40.224 1.00 92.44 190 VAL A C 1
ATOM 1531 O O . VAL A 1 190 ? -22.810 0.525 41.123 1.00 92.44 190 VAL A O 1
ATOM 1534 N N . GLU A 1 191 ? -21.345 2.094 40.454 1.00 91.19 191 GLU A N 1
ATOM 1535 C CA . GLU A 1 191 ? -21.107 2.661 41.787 1.00 91.19 191 GLU A CA 1
ATOM 1536 C C . GLU A 1 191 ? -22.379 3.286 42.384 1.00 91.19 191 GLU A C 1
ATOM 1538 O O . GLU A 1 191 ? -22.695 3.040 43.549 1.00 91.19 191 GLU A O 1
ATOM 1543 N N . GLU A 1 192 ? -23.157 4.031 41.590 1.00 92.38 192 GLU A N 1
ATOM 1544 C CA . GLU A 1 192 ? -24.452 4.590 42.006 1.00 92.38 192 GLU A CA 1
ATOM 1545 C C . GLU A 1 192 ? -25.443 3.488 42.408 1.00 92.38 192 GLU A C 1
ATOM 1547 O O . GLU A 1 192 ? -26.042 3.563 43.483 1.00 92.38 192 GLU A O 1
ATOM 1552 N N . LEU A 1 193 ? -25.572 2.432 41.597 1.00 91.19 193 LEU A N 1
ATOM 1553 C CA . LEU A 1 193 ? -26.428 1.280 41.903 1.00 91.19 193 LEU A CA 1
ATOM 1554 C C . LEU A 1 193 ? -25.946 0.519 43.141 1.00 91.19 193 LEU A C 1
ATOM 1556 O O . LEU A 1 193 ? -26.756 0.130 43.981 1.00 91.19 193 LEU A O 1
ATOM 1560 N N . GLN A 1 194 ? -24.636 0.309 43.287 1.00 87.94 194 GLN A N 1
ATOM 1561 C CA . GLN A 1 194 ? -24.064 -0.308 44.486 1.00 87.94 194 GLN A CA 1
ATOM 1562 C C . GLN A 1 194 ? -24.367 0.524 45.734 1.00 87.94 194 GLN A C 1
ATOM 1564 O O . GLN A 1 194 ? -24.728 -0.043 46.769 1.00 87.94 194 GLN A O 1
ATOM 1569 N N . HIS A 1 195 ? -24.289 1.854 45.631 1.00 86.31 195 HIS A N 1
ATOM 1570 C CA . HIS A 1 195 ? -24.633 2.764 46.716 1.00 86.31 195 HIS A CA 1
ATOM 1571 C C . HIS A 1 195 ? -26.132 2.732 47.050 1.00 86.31 195 HIS A C 1
ATOM 1573 O O . HIS A 1 195 ? -26.491 2.609 48.223 1.00 86.31 195 HIS A O 1
ATOM 1579 N N . GLU A 1 196 ? -27.011 2.763 46.042 1.00 88.69 196 GLU A N 1
ATOM 1580 C CA . GLU A 1 196 ? -28.467 2.662 46.214 1.00 88.69 196 GLU A CA 1
ATOM 1581 C C . GLU A 1 196 ? -28.867 1.332 46.870 1.00 88.69 196 GLU A C 1
ATOM 1583 O O . GLU A 1 196 ? -29.678 1.297 47.799 1.00 88.69 196 GLU A O 1
ATOM 1588 N N . MET A 1 197 ? -28.237 0.235 46.445 1.00 82.81 197 MET A N 1
ATOM 1589 C CA . MET A 1 197 ? -28.458 -1.099 47.002 1.00 82.81 197 MET A CA 1
ATOM 1590 C C . MET A 1 197 ? -27.689 -1.355 48.308 1.00 82.81 197 MET A C 1
ATOM 1592 O O . MET A 1 197 ? -27.852 -2.419 48.908 1.00 82.81 197 MET A O 1
ATOM 1596 N N . LYS A 1 198 ? -26.858 -0.405 48.761 1.00 80.81 198 LYS A N 1
ATOM 1597 C CA . LYS A 1 198 ? -25.984 -0.516 49.942 1.00 80.81 198 LYS A CA 1
ATOM 1598 C C . LYS A 1 198 ? -25.044 -1.732 49.916 1.00 80.81 198 LYS A C 1
ATOM 1600 O O . LYS A 1 198 ? -24.614 -2.198 50.972 1.00 80.81 198 LYS A O 1
ATOM 1605 N N . LEU A 1 199 ? -24.688 -2.240 48.734 1.00 65.88 199 LEU A N 1
ATOM 1606 C CA . LEU A 1 199 ? -23.649 -3.264 48.602 1.00 65.88 199 LEU A CA 1
ATOM 1607 C C . LEU A 1 199 ? -22.288 -2.602 48.846 1.00 65.88 199 LEU A C 1
ATOM 1609 O O . LEU A 1 199 ? -21.784 -1.889 47.989 1.00 65.88 199 LEU A O 1
ATOM 1613 N N . GLY A 1 200 ? -21.703 -2.816 50.025 1.00 62.53 200 GLY A N 1
ATOM 1614 C CA . GLY A 1 200 ? -20.407 -2.238 50.411 1.00 62.53 200 GLY A CA 1
ATOM 1615 C C . GLY A 1 200 ? -20.480 -1.276 51.595 1.00 62.53 200 GLY A C 1
ATOM 1616 O O . GLY A 1 200 ? -19.448 -0.932 52.167 1.00 62.53 200 GLY A O 1
ATOM 1617 N N . GLN A 1 201 ? -21.686 -0.909 52.038 1.00 58.16 201 GLN A N 1
ATOM 1618 C CA . GLN A 1 201 ? -21.853 -0.475 53.416 1.00 58.16 201 GLN A CA 1
ATOM 1619 C C . GLN A 1 201 ? -21.755 -1.747 54.259 1.00 58.16 201 GLN A C 1
ATOM 1621 O O . GLN A 1 201 ? -22.702 -2.531 54.304 1.00 58.16 201 GLN A O 1
ATOM 1626 N N . GLU A 1 202 ? -20.596 -1.985 54.878 1.00 58.53 202 GLU A N 1
ATOM 1627 C CA . GLU A 1 202 ? -20.530 -2.868 56.039 1.00 58.53 202 GLU A CA 1
ATOM 1628 C C . GLU A 1 202 ? -21.492 -2.271 57.068 1.00 58.53 202 GLU A C 1
ATOM 1630 O O . GLU A 1 202 ? -21.158 -1.377 57.848 1.00 58.53 202 GLU A O 1
ATOM 1635 N N . VAL A 1 203 ? -22.750 -2.712 57.012 1.00 57.94 203 VAL A N 1
ATOM 1636 C CA . VAL A 1 203 ? -23.591 -2.744 58.193 1.00 57.94 203 VAL A CA 1
ATOM 1637 C C . VAL A 1 203 ? -22.747 -3.568 59.144 1.00 57.94 203 VAL A C 1
ATOM 1639 O O . VAL A 1 203 ? -22.477 -4.735 58.856 1.00 57.94 203 VAL A O 1
ATOM 1642 N N . GLY A 1 204 ? -22.201 -2.913 60.172 1.00 48.69 204 GLY A N 1
ATOM 1643 C CA . GLY A 1 204 ? -21.434 -3.599 61.198 1.00 48.69 204 GLY A CA 1
ATOM 1644 C C . GLY A 1 204 ? -22.181 -4.863 61.594 1.00 48.69 204 GLY A C 1
ATOM 1645 O O . GLY A 1 204 ? -23.409 -4.886 61.523 1.00 48.69 204 GLY A O 1
ATOM 1646 N N . ASP A 1 205 ? -21.422 -5.894 61.943 1.00 54.31 205 ASP A N 1
ATOM 1647 C CA . ASP A 1 205 ? -21.866 -7.219 62.369 1.00 54.31 205 ASP A CA 1
ATOM 1648 C C . ASP A 1 205 ? -22.736 -7.154 63.648 1.00 54.31 205 ASP A C 1
ATOM 1650 O O . ASP A 1 205 ? -22.452 -7.760 64.674 1.00 54.31 205 ASP A O 1
ATOM 1654 N N . GLU A 1 206 ? -23.822 -6.384 63.626 1.00 53.50 206 GLU A N 1
ATOM 1655 C CA . GLU A 1 206 ? -25.050 -6.736 64.298 1.00 53.50 206 GLU A CA 1
ATOM 1656 C C . GLU A 1 206 ? -25.601 -7.881 63.474 1.00 53.50 206 GLU A C 1
ATOM 1658 O O . GLU A 1 206 ? -26.342 -7.682 62.508 1.00 53.50 206 GLU A O 1
ATOM 1663 N N . GLY A 1 207 ? -25.130 -9.082 63.820 1.00 50.50 207 GLY A N 1
ATOM 1664 C CA . GLY A 1 207 ? -25.600 -10.319 63.238 1.00 50.50 207 GLY A CA 1
ATOM 1665 C C . GLY A 1 207 ? -27.100 -10.210 63.045 1.00 50.50 207 GLY A C 1
ATOM 1666 O O . GLY A 1 207 ? -27.851 -10.056 64.014 1.00 50.50 207 GLY A O 1
ATOM 1667 N N . ILE A 1 208 ? -27.521 -10.239 61.779 1.00 53.09 208 ILE A N 1
ATOM 1668 C CA . ILE A 1 208 ? -28.920 -10.379 61.410 1.00 53.09 208 ILE A CA 1
ATOM 1669 C C . ILE A 1 208 ? -29.286 -11.782 61.875 1.00 53.09 208 ILE A C 1
ATOM 1671 O O . ILE A 1 208 ? -29.226 -12.770 61.147 1.00 53.09 208 ILE A O 1
ATOM 1675 N N . SER A 1 209 ? -29.580 -11.866 63.164 1.00 52.97 209 SER A N 1
ATOM 1676 C CA . SER A 1 209 ? -30.178 -13.001 63.803 1.00 52.97 209 SER A CA 1
ATOM 1677 C C . SER A 1 209 ? -31.575 -13.047 63.227 1.00 52.97 209 SER A C 1
ATOM 1679 O O . SER A 1 209 ? -32.496 -12.381 63.694 1.00 52.97 209 SER A O 1
ATOM 1681 N N . LEU A 1 210 ? -31.723 -13.833 62.167 1.00 53.78 210 LEU A N 1
ATOM 1682 C CA . LEU A 1 210 ? -32.998 -14.270 61.617 1.00 53.78 210 LEU A CA 1
ATOM 1683 C C . LEU A 1 210 ? -33.722 -15.218 62.601 1.00 53.78 210 LEU A C 1
ATOM 1685 O O . LEU A 1 210 ? -34.346 -16.201 62.217 1.00 53.78 210 LEU A O 1
ATOM 1689 N N . VAL A 1 211 ? -33.632 -14.933 63.901 1.00 50.97 211 VAL A N 1
ATOM 1690 C CA . VAL A 1 211 ? -34.385 -15.571 64.975 1.00 50.97 211 VAL A CA 1
ATOM 1691 C C . VAL A 1 211 ? -35.708 -14.825 65.050 1.00 50.97 211 VAL A C 1
ATOM 1693 O O . VAL A 1 211 ? -35.897 -13.934 65.874 1.00 50.97 211 VAL A O 1
ATOM 1696 N N . GLY A 1 212 ? -36.609 -15.114 64.114 1.00 50.88 212 GLY A N 1
ATOM 1697 C CA . GLY A 1 212 ? -37.907 -14.445 64.127 1.00 50.88 212 GLY A CA 1
ATOM 1698 C C . GLY A 1 212 ? -38.830 -14.655 62.940 1.00 50.88 212 GLY A C 1
ATOM 1699 O O . GLY A 1 212 ? -39.962 -14.191 63.019 1.00 50.88 212 GLY A O 1
ATOM 1700 N N . TYR A 1 213 ? -38.426 -15.351 61.875 1.00 48.00 213 TYR A N 1
ATOM 1701 C CA . TYR A 1 213 ? -39.435 -15.957 61.012 1.00 48.00 213 TYR A CA 1
ATOM 1702 C C . TYR A 1 213 ? -39.741 -17.350 61.560 1.00 48.00 213 TYR A C 1
ATOM 1704 O O . TYR A 1 213 ? -38.885 -18.232 61.597 1.00 48.00 213 TYR A O 1
ATOM 1712 N N . GLU A 1 214 ? -40.979 -17.546 62.011 1.00 57.25 214 GLU A N 1
ATOM 1713 C CA . GLU A 1 214 ? -41.608 -18.860 61.918 1.00 57.25 214 GLU A CA 1
ATOM 1714 C C . GLU A 1 214 ? -41.299 -19.391 60.521 1.00 57.25 214 GLU A C 1
ATOM 1716 O O . GLU A 1 214 ? -41.474 -18.648 59.555 1.00 57.25 214 GLU A O 1
ATOM 1721 N N . SER A 1 215 ? -40.766 -20.612 60.419 1.00 51.31 215 SER A N 1
ATOM 1722 C CA . SER A 1 215 ? -40.518 -21.293 59.150 1.00 51.31 215 SER A CA 1
ATOM 1723 C C . SER A 1 215 ? -41.700 -21.058 58.215 1.00 51.31 215 SER A C 1
ATOM 1725 O O . SER A 1 215 ? -42.753 -21.675 58.379 1.00 51.31 215 SER A O 1
ATOM 1727 N N . ILE A 1 216 ? -41.554 -20.118 57.275 1.00 58.91 216 ILE A N 1
ATOM 1728 C CA . ILE A 1 216 ? -42.594 -19.826 56.299 1.00 58.91 216 ILE A CA 1
ATOM 1729 C C . ILE A 1 216 ? -42.579 -21.005 55.351 1.00 58.91 216 ILE A C 1
ATOM 1731 O O . ILE A 1 216 ? -41.816 -21.029 54.393 1.00 58.91 216 ILE A O 1
ATOM 1735 N N . SER A 1 217 ? -43.441 -21.956 55.693 1.00 60.78 217 SER A N 1
ATOM 1736 C CA . SER A 1 217 ? -43.896 -23.108 54.937 1.00 60.78 217 SER A CA 1
ATOM 1737 C C . SER A 1 217 ? -42.808 -24.035 54.410 1.00 60.78 217 SER A C 1
ATOM 1739 O O . SER A 1 217 ? -41.850 -23.629 53.760 1.00 60.78 217 SER A O 1
ATOM 1741 N N . ASP A 1 218 ? -43.034 -25.322 54.623 1.00 64.88 218 ASP A N 1
ATOM 1742 C CA . ASP A 1 218 ? -42.385 -26.401 53.898 1.00 64.88 218 ASP A CA 1
ATOM 1743 C C . ASP A 1 218 ? -42.612 -26.205 52.387 1.00 64.88 218 ASP A C 1
ATOM 1745 O O . ASP A 1 218 ? -43.574 -26.710 51.810 1.00 64.88 218 ASP A O 1
ATOM 1749 N N . PHE A 1 219 ? -41.755 -25.414 51.733 1.00 66.44 219 PHE A N 1
ATOM 1750 C CA . PHE A 1 219 ? -41.740 -25.298 50.283 1.00 66.44 219 PHE A CA 1
ATOM 1751 C C . PHE A 1 219 ? -41.321 -26.658 49.743 1.00 66.44 219 PHE A C 1
ATOM 1753 O O . PHE A 1 219 ? -40.143 -27.021 49.743 1.00 66.44 219 PHE A O 1
ATOM 1760 N N . ASN A 1 220 ? -42.314 -27.428 49.322 1.00 73.12 220 ASN A N 1
ATOM 1761 C CA . ASN A 1 220 ? -42.120 -28.707 48.682 1.00 73.12 220 ASN A CA 1
ATOM 1762 C C . ASN A 1 220 ? -42.255 -28.491 47.167 1.00 73.12 220 ASN A C 1
ATOM 1764 O O . ASN A 1 220 ? -43.373 -28.314 46.678 1.00 73.12 220 ASN A O 1
ATOM 1768 N N . PRO A 1 221 ? -41.150 -28.520 46.396 1.00 72.69 221 PRO A N 1
ATOM 1769 C CA . PRO A 1 221 ? -41.168 -28.260 44.954 1.00 72.69 221 PRO A CA 1
ATOM 1770 C C . PRO A 1 221 ? -42.115 -29.183 44.175 1.00 72.69 221 PRO A C 1
ATOM 1772 O O . PRO A 1 221 ? -42.496 -28.870 43.050 1.00 72.69 221 PRO A O 1
ATOM 1775 N N . ASN A 1 222 ? -42.473 -30.327 44.765 1.00 74.31 222 ASN A N 1
ATOM 1776 C CA . ASN A 1 222 ? -43.358 -31.323 44.172 1.00 74.31 222 ASN A CA 1
ATOM 1777 C C . ASN A 1 222 ? -44.851 -31.046 44.423 1.00 74.31 222 ASN A C 1
ATOM 1779 O O . ASN A 1 222 ? -45.685 -31.555 43.679 1.00 74.31 222 ASN A O 1
ATOM 1783 N N . GLU A 1 223 ? -45.194 -30.266 45.451 1.00 76.88 223 GLU A N 1
ATOM 1784 C CA . GLU A 1 223 ? -46.583 -29.926 45.813 1.00 76.88 223 GLU A CA 1
ATOM 1785 C C . GLU A 1 223 ? -46.937 -28.472 45.464 1.00 76.88 223 GLU A C 1
ATOM 1787 O O . GLU A 1 223 ? -48.112 -28.103 45.435 1.00 76.88 223 GLU A O 1
ATOM 1792 N N . ASP A 1 224 ? -45.934 -27.650 45.146 1.00 82.81 224 ASP A N 1
ATOM 1793 C CA . ASP A 1 224 ? -46.125 -26.255 44.776 1.00 82.81 224 ASP A CA 1
ATOM 1794 C C . ASP A 1 224 ? -46.798 -26.107 43.393 1.00 82.81 224 ASP A C 1
ATOM 1796 O O . ASP A 1 224 ? -46.306 -26.558 42.348 1.00 82.81 224 ASP A O 1
ATOM 1800 N N . SER A 1 225 ? -47.950 -25.425 43.382 1.00 82.00 225 SER A N 1
ATOM 1801 C CA . SER A 1 225 ? -48.759 -25.218 42.176 1.00 82.00 225 SER A CA 1
ATOM 1802 C C . SER A 1 225 ? -48.043 -24.381 41.113 1.00 82.00 225 SER A C 1
ATOM 1804 O O . SER A 1 225 ? -48.254 -24.585 39.916 1.00 82.00 225 SER A O 1
ATOM 1806 N N . ASP A 1 226 ? -47.204 -23.433 41.521 1.00 84.19 226 ASP A N 1
ATOM 1807 C CA . ASP A 1 226 ? -46.515 -22.523 40.613 1.00 84.19 226 ASP A CA 1
ATOM 1808 C C . ASP A 1 226 ? -45.295 -23.192 39.979 1.00 84.19 226 ASP A C 1
ATOM 1810 O O . ASP A 1 226 ? -45.029 -22.972 38.790 1.00 84.19 226 ASP A O 1
ATOM 1814 N N . VAL A 1 227 ? -44.616 -24.082 40.712 1.00 87.12 227 VAL A N 1
ATOM 1815 C CA . VAL A 1 227 ? -43.580 -24.963 40.144 1.00 87.12 227 VAL A CA 1
ATOM 1816 C C . VAL A 1 227 ? -44.195 -25.890 39.095 1.00 87.12 227 VAL A C 1
ATOM 1818 O O . VAL A 1 227 ? -43.683 -25.971 37.975 1.00 87.12 227 VAL A O 1
ATOM 1821 N N . SER A 1 228 ? -45.344 -26.501 39.396 1.00 85.69 228 SER A N 1
ATOM 1822 C CA . SER A 1 228 ? -46.070 -27.361 38.451 1.00 85.69 228 SER A CA 1
ATOM 1823 C C . SER A 1 228 ? -46.511 -26.613 37.183 1.00 85.69 228 SER A C 1
ATOM 1825 O O . SER A 1 228 ? -46.242 -27.064 36.066 1.00 85.69 228 SER A O 1
ATOM 1827 N N . LYS A 1 229 ? -47.086 -25.407 37.314 1.00 89.19 229 LYS A N 1
ATOM 1828 C CA . LYS A 1 229 ? -47.449 -24.561 36.157 1.00 89.19 229 LYS A CA 1
ATOM 1829 C C . LYS A 1 229 ? -46.233 -24.213 35.300 1.00 89.19 229 LYS A C 1
ATOM 1831 O O . LYS A 1 229 ? -46.300 -24.288 34.071 1.00 89.19 229 LYS A O 1
ATOM 1836 N N . ARG A 1 230 ? -45.109 -23.838 35.921 1.00 89.50 230 ARG A N 1
ATOM 1837 C CA . ARG A 1 230 ? -43.865 -23.525 35.196 1.00 89.50 230 ARG A CA 1
ATOM 1838 C C . ARG A 1 230 ? -43.314 -24.751 34.469 1.00 89.50 230 ARG A C 1
ATOM 1840 O O . ARG A 1 230 ? -42.912 -24.623 33.312 1.00 89.50 230 ARG A O 1
ATOM 1847 N N . LEU A 1 231 ? -43.350 -25.925 35.099 1.00 88.25 231 LEU A N 1
ATOM 1848 C CA . LEU A 1 231 ? -42.956 -27.192 34.478 1.00 88.25 231 LEU A CA 1
ATOM 1849 C C . LEU A 1 231 ? -43.862 -27.555 33.296 1.00 88.25 231 LEU A C 1
ATOM 1851 O O . LEU A 1 231 ? -43.355 -27.941 32.246 1.00 88.25 231 LEU A O 1
ATOM 1855 N N . GLN A 1 232 ? -45.175 -27.345 33.406 1.00 91.06 232 GLN A N 1
ATOM 1856 C CA . GLN A 1 232 ? -46.117 -27.586 32.310 1.00 91.06 232 GLN A CA 1
ATOM 1857 C C . GLN A 1 232 ? -45.865 -26.653 31.113 1.00 91.06 232 GLN A C 1
ATOM 1859 O O . GLN A 1 232 ? -45.885 -27.092 29.961 1.00 91.06 232 GLN A O 1
ATOM 1864 N N . VAL A 1 233 ? -45.570 -25.372 31.366 1.00 92.62 233 VAL A N 1
ATOM 1865 C CA . VAL A 1 233 ? -45.180 -24.410 30.317 1.00 92.62 233 VAL A CA 1
ATOM 1866 C C . VAL A 1 233 ? -43.848 -24.799 29.672 1.00 92.62 233 VAL A C 1
ATOM 1868 O O . VAL A 1 233 ? -43.670 -24.642 28.463 1.00 92.62 233 VAL A O 1
ATOM 1871 N N . LEU A 1 234 ? -42.898 -25.315 30.450 1.00 91.81 234 LEU A N 1
ATOM 1872 C CA . LEU A 1 234 ? -41.634 -25.805 29.908 1.00 91.81 234 LEU A CA 1
ATOM 1873 C C . LEU A 1 234 ? -41.857 -27.046 29.034 1.00 91.81 234 LEU A C 1
ATOM 1875 O O . LEU A 1 234 ? -41.325 -27.130 27.929 1.00 91.81 234 LEU A O 1
ATOM 1879 N N . GLN A 1 235 ? -42.696 -27.976 29.487 1.00 92.94 235 GLN A N 1
ATOM 1880 C CA . GLN A 1 235 ? -43.033 -29.198 28.766 1.00 92.94 235 GLN A CA 1
ATOM 1881 C C . GLN A 1 235 ? -43.771 -28.913 27.449 1.00 92.94 235 GLN A C 1
ATOM 1883 O O . GLN A 1 235 ? -43.475 -29.544 26.430 1.00 92.94 235 GLN A O 1
ATOM 1888 N N . SER A 1 236 ? -44.683 -27.937 27.422 1.00 93.38 236 SER A N 1
ATOM 1889 C CA . SER A 1 236 ? -45.359 -27.524 26.183 1.00 93.38 236 SER A CA 1
ATOM 1890 C C . SER A 1 236 ? -44.391 -26.871 25.187 1.00 93.38 236 SER A C 1
ATOM 1892 O O . SER A 1 236 ? -44.447 -27.135 23.986 1.00 93.38 236 SER A O 1
ATOM 1894 N N . LYS A 1 237 ? -43.423 -26.083 25.671 1.00 94.00 237 LYS A N 1
ATOM 1895 C CA . LYS A 1 237 ? -42.354 -25.532 24.822 1.00 94.00 237 LYS A CA 1
ATOM 1896 C C . LYS A 1 237 ? -41.427 -26.620 24.280 1.00 94.00 237 LYS A C 1
ATOM 1898 O O . LYS A 1 237 ? -41.079 -26.579 23.102 1.00 94.00 237 LYS A O 1
ATOM 1903 N N . LEU A 1 238 ? -41.045 -27.590 25.109 1.00 92.88 238 LEU A N 1
ATOM 1904 C CA . LEU A 1 238 ? -40.182 -28.702 24.703 1.00 92.88 238 LEU A CA 1
ATOM 1905 C C . LEU A 1 238 ? -40.865 -29.612 23.679 1.00 92.88 238 LEU A C 1
ATOM 1907 O O . LEU A 1 238 ? -40.242 -29.967 22.683 1.00 92.88 238 LEU A O 1
ATOM 1911 N N . SER A 1 239 ? -42.144 -29.935 23.872 1.00 93.31 239 SER A N 1
ATOM 1912 C CA . SER A 1 239 ? -42.923 -30.702 22.889 1.00 93.31 239 SER A CA 1
ATOM 1913 C C . SER A 1 239 ? -43.082 -29.946 21.568 1.00 93.31 239 SER A C 1
ATOM 1915 O O . SER A 1 239 ? -42.825 -30.521 20.515 1.00 93.31 239 SER A O 1
ATOM 1917 N N . SER A 1 240 ? -43.364 -28.639 21.604 1.00 93.12 240 SER A N 1
ATOM 1918 C CA . SER A 1 240 ? -43.399 -27.810 20.389 1.00 93.12 240 SER A CA 1
ATOM 1919 C C . SER A 1 240 ? -42.050 -27.769 19.656 1.00 93.12 240 SER A C 1
ATOM 1921 O O . SER A 1 240 ? -42.003 -27.834 18.426 1.00 93.12 240 SER A O 1
ATOM 1923 N N . LEU A 1 241 ? -40.931 -27.672 20.382 1.00 92.00 241 LEU A N 1
ATOM 1924 C CA . LEU A 1 241 ? -39.595 -27.744 19.779 1.00 92.00 241 LEU A CA 1
ATOM 1925 C C . LEU A 1 241 ? -39.306 -29.128 19.198 1.00 92.00 241 LEU A C 1
ATOM 1927 O O . LEU A 1 241 ? -38.709 -29.220 18.127 1.00 92.00 241 LEU A O 1
ATOM 1931 N N . LEU A 1 242 ? -39.754 -30.189 19.867 1.00 93.00 242 LEU A N 1
ATOM 1932 C CA . LEU A 1 242 ? -39.605 -31.556 19.389 1.00 93.00 242 LEU A CA 1
ATOM 1933 C C . LEU A 1 242 ? -40.393 -31.776 18.091 1.00 93.00 242 LEU A C 1
ATOM 1935 O O . LEU A 1 242 ? -39.820 -32.286 17.131 1.00 93.00 242 LEU A O 1
ATOM 1939 N N . GLU A 1 243 ? -41.636 -31.300 18.003 1.00 92.06 243 GLU A N 1
ATOM 1940 C CA . GLU A 1 243 ? -42.427 -31.311 16.764 1.00 92.06 243 GLU A CA 1
ATOM 1941 C C . GLU A 1 243 ? -41.753 -30.515 15.641 1.00 92.06 243 GLU A C 1
ATOM 1943 O O . GLU A 1 243 ? -41.622 -31.009 14.520 1.00 92.06 243 GLU A O 1
ATOM 1948 N N . LYS A 1 244 ? -41.245 -29.312 15.937 1.00 91.12 244 LYS A N 1
ATOM 1949 C CA . LYS A 1 244 ? -40.480 -28.514 14.963 1.00 91.12 244 LYS A CA 1
ATOM 1950 C C . LYS A 1 244 ? -39.225 -29.245 14.495 1.00 91.12 244 LYS A C 1
ATOM 1952 O O . LYS A 1 244 ? -38.922 -29.235 13.305 1.00 91.12 244 LYS A O 1
ATOM 1957 N N . SER A 1 245 ? -38.513 -29.910 15.402 1.00 90.12 245 SER A N 1
ATOM 1958 C CA . SER A 1 245 ? -37.323 -30.694 15.062 1.00 90.12 245 SER A CA 1
ATOM 1959 C C . SER A 1 245 ? -37.665 -31.918 14.208 1.00 90.12 245 SER A C 1
ATOM 1961 O O . SER A 1 245 ? -36.940 -32.221 13.264 1.00 90.12 245 SER A O 1
ATOM 1963 N N . ALA A 1 246 ? -38.796 -32.579 14.471 1.00 88.88 246 ALA A N 1
ATOM 1964 C CA . ALA A 1 246 ? -39.295 -33.685 13.661 1.00 88.88 246 ALA A CA 1
ATOM 1965 C C . ALA A 1 246 ? -39.702 -33.204 12.260 1.00 88.88 246 ALA A C 1
ATOM 1967 O O . ALA A 1 246 ? -39.352 -33.838 11.266 1.00 88.88 246 ALA A O 1
ATOM 1968 N N . SER A 1 247 ? -40.350 -32.037 12.165 1.00 89.31 247 SER A N 1
ATOM 1969 C CA . SER A 1 247 ? -40.655 -31.398 10.883 1.00 89.31 247 SER A CA 1
ATOM 1970 C C . SER A 1 247 ? -39.382 -31.058 10.106 1.00 89.31 247 SER A C 1
ATOM 1972 O O . SER A 1 247 ? -39.323 -31.331 8.909 1.00 89.31 247 SER A O 1
ATOM 1974 N N . LEU A 1 248 ? -38.358 -30.502 10.760 1.00 89.25 248 LEU A N 1
ATOM 1975 C CA . LEU A 1 248 ? -37.072 -30.194 10.124 1.00 89.25 248 LEU A CA 1
ATOM 1976 C C . LEU A 1 248 ? -36.339 -31.454 9.663 1.00 89.25 248 LEU A C 1
ATOM 1978 O O . LEU A 1 248 ? -35.795 -31.450 8.565 1.00 89.25 248 LEU A O 1
ATOM 1982 N N . ARG A 1 249 ? -36.376 -32.542 10.444 1.00 90.31 249 ARG A N 1
ATOM 1983 C CA . ARG A 1 249 ? -35.849 -33.846 10.010 1.00 90.31 249 ARG A CA 1
ATOM 1984 C C . ARG A 1 249 ? -36.579 -34.353 8.774 1.00 90.31 249 ARG A C 1
ATOM 1986 O O . ARG A 1 249 ? -35.931 -34.621 7.780 1.00 90.31 249 ARG A O 1
ATOM 1993 N N . SER A 1 250 ? -37.913 -34.349 8.775 1.00 89.50 250 SER A N 1
ATOM 1994 C CA . SER A 1 250 ? -38.684 -34.778 7.599 1.00 89.50 250 SER A CA 1
ATOM 1995 C C . SER A 1 250 ? -38.443 -33.900 6.363 1.00 89.50 250 SER A C 1
ATOM 1997 O O . SER A 1 250 ? -38.488 -34.382 5.234 1.00 89.50 250 SER A O 1
ATOM 1999 N N . PHE A 1 251 ? -38.180 -32.603 6.554 1.00 90.88 251 PHE A N 1
ATOM 2000 C CA . PHE A 1 251 ? -37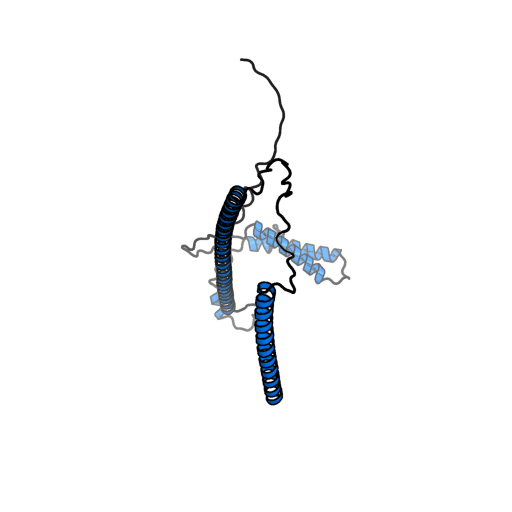.800 -31.701 5.470 1.00 90.88 251 PHE A CA 1
ATOM 2001 C C . PHE A 1 251 ? -36.388 -32.002 4.962 1.00 90.88 251 PHE A C 1
ATOM 2003 O O . PHE A 1 251 ? -36.169 -31.988 3.755 1.00 90.88 251 PHE A O 1
ATOM 2010 N N . ASN A 1 252 ? -35.459 -32.326 5.862 1.00 90.69 252 ASN A N 1
ATOM 2011 C CA . ASN A 1 252 ? -34.117 -32.764 5.505 1.00 90.69 252 ASN A CA 1
ATOM 2012 C C . ASN A 1 252 ? -34.142 -34.094 4.736 1.00 90.69 252 ASN A C 1
ATOM 2014 O O . ASN A 1 252 ? -33.523 -34.180 3.687 1.00 90.69 252 ASN A O 1
ATOM 2018 N N . ASP A 1 253 ? -34.944 -35.070 5.170 1.00 90.25 253 ASP A N 1
ATOM 2019 C CA . ASP A 1 253 ? -35.123 -36.344 4.460 1.00 90.25 253 ASP A CA 1
ATOM 2020 C C . ASP A 1 253 ? -35.701 -36.116 3.050 1.00 90.25 253 ASP A C 1
ATOM 2022 O O . ASP A 1 253 ? -35.304 -36.756 2.076 1.00 90.25 253 ASP A O 1
ATOM 2026 N N . ARG A 1 254 ? -36.624 -35.150 2.906 1.00 88.06 254 ARG A N 1
ATOM 2027 C CA . ARG A 1 254 ? -37.136 -34.729 1.591 1.00 88.06 254 ARG A CA 1
ATOM 2028 C C . ARG A 1 254 ? -36.053 -34.067 0.746 1.00 88.06 254 ARG A C 1
ATOM 2030 O O . ARG A 1 254 ? -35.961 -34.378 -0.437 1.00 88.06 254 ARG A O 1
ATOM 2037 N N . LEU A 1 255 ? -35.244 -33.179 1.318 1.00 88.88 255 LEU A N 1
ATOM 2038 C CA . LEU A 1 255 ? -34.120 -32.563 0.609 1.00 88.88 255 LEU A CA 1
ATOM 2039 C C . LEU A 1 255 ? -33.095 -33.604 0.164 1.00 88.88 255 LEU A C 1
ATOM 2041 O O . LEU A 1 255 ? -32.651 -33.547 -0.975 1.00 88.88 255 LEU A O 1
ATOM 2045 N N . GLU A 1 256 ? -32.777 -34.576 1.012 1.00 88.69 256 GLU A N 1
ATOM 2046 C CA . GLU A 1 256 ? -31.876 -35.679 0.685 1.00 88.69 256 GLU A CA 1
ATOM 2047 C C . GLU A 1 256 ? -32.456 -36.550 -0.436 1.00 88.69 256 GLU A C 1
ATOM 2049 O O . GLU A 1 256 ? -31.751 -36.887 -1.382 1.00 88.69 256 GLU A O 1
ATOM 2054 N N . SER A 1 257 ? -33.767 -36.823 -0.419 1.00 86.12 257 SER A N 1
ATOM 2055 C CA . SER A 1 257 ? -34.427 -37.524 -1.528 1.00 86.12 257 SER A CA 1
ATOM 2056 C C . SER A 1 257 ? -34.384 -36.745 -2.846 1.00 86.12 257 SER A C 1
ATOM 2058 O O . SER A 1 257 ? -34.234 -37.356 -3.896 1.00 86.12 257 SER A O 1
ATOM 2060 N N . VAL A 1 258 ? -34.488 -35.410 -2.805 1.00 85.56 258 VAL A N 1
ATOM 2061 C CA . VAL A 1 258 ? -34.378 -34.551 -3.995 1.00 85.56 258 VAL A CA 1
ATOM 2062 C C . VAL A 1 258 ? -32.931 -34.476 -4.476 1.00 85.56 258 VAL A C 1
ATOM 2064 O O . VAL A 1 258 ? -32.695 -34.528 -5.678 1.00 85.56 258 VAL A O 1
ATOM 2067 N N . TYR A 1 259 ? -31.968 -34.391 -3.558 1.00 84.81 259 TYR A N 1
ATOM 2068 C CA . TYR A 1 259 ? -30.541 -34.404 -3.868 1.00 84.81 259 TYR A CA 1
ATOM 2069 C C . TYR A 1 259 ? -30.136 -35.714 -4.556 1.00 84.81 259 TYR A C 1
ATOM 2071 O O . TYR A 1 259 ? -29.581 -35.677 -5.647 1.00 84.81 259 TYR A O 1
ATOM 2079 N N . ASN A 1 260 ? -30.551 -36.858 -4.005 1.00 80.62 260 ASN A N 1
ATOM 2080 C CA . ASN A 1 260 ? -30.323 -38.183 -4.593 1.00 80.62 260 ASN A CA 1
ATOM 2081 C C . ASN A 1 260 ? -31.054 -38.418 -5.931 1.00 80.62 260 ASN A C 1
ATOM 2083 O O . ASN A 1 260 ? -30.835 -39.447 -6.560 1.00 80.62 260 ASN A O 1
ATOM 2087 N N . LEU A 1 261 ? -31.973 -37.531 -6.329 1.00 77.94 261 LEU A N 1
ATOM 2088 C CA . LEU A 1 261 ? -32.706 -37.598 -7.600 1.00 77.94 261 LEU A CA 1
ATOM 2089 C C . LEU A 1 261 ? -32.130 -36.642 -8.660 1.00 77.94 261 LEU A C 1
ATOM 2091 O O . LEU A 1 261 ? -32.533 -36.705 -9.822 1.00 77.94 261 LEU A O 1
ATOM 2095 N N . LEU A 1 262 ? -31.262 -35.716 -8.238 1.00 72.25 262 LEU A N 1
ATOM 2096 C CA . LEU A 1 262 ? -30.545 -34.760 -9.084 1.00 72.25 262 LEU A CA 1
ATOM 2097 C C . LEU A 1 262 ? -29.120 -35.231 -9.428 1.00 72.25 262 LEU A C 1
ATOM 2099 O O . LEU A 1 262 ? -28.581 -34.748 -10.425 1.00 72.25 262 LEU A O 1
ATOM 2103 N N . ASP A 1 263 ? -28.548 -36.140 -8.630 1.00 49.12 263 ASP A N 1
ATOM 2104 C CA . ASP A 1 263 ? -27.419 -37.012 -9.006 1.00 49.12 263 ASP A CA 1
ATOM 2105 C C . ASP A 1 263 ? -27.888 -38.187 -9.891 1.00 49.12 263 ASP A C 1
ATOM 2107 O O . ASP A 1 263 ? -27.100 -38.615 -10.769 1.00 49.12 263 ASP A O 1
#

Secondary structure (DSSP, 8-state):
---------------SSSSSSSSS-SS------S------PPPPHHHHHHHHHHHHHHHHHHHHHHS-TTS-HHHHHHHHHHHHHHHH-TT-TT-HHHHHHH--PPPGGGGGGGGGS-TTS---TT---HHHHHHHHHHHHHHHHHHHHHHHHHHHHHHHHHHHHHHHHHHHHHHHHHHHHHHHHHHHHHHHHHHHTTTT----------TT--------TTT-HHHHHHHHHHHHHHHHHHHHHHHHHHHHHHHHHHHHHH-

Organism: Candida parapsilosis (NCBI:txid5480)

InterPro domains:
  IPR025212 Centromere protein Q [PF13094] (95-263)

Solvent-accessible surface area (backbone atoms only — not comparable to full-atom values): 16581 Å² total; per-residue (Å²): 138,88,86,89,81,90,80,86,89,81,89,83,88,90,84,86,85,80,88,86,82,86,86,89,81,85,88,84,82,81,80,92,71,84,80,95,67,85,84,73,67,62,72,49,72,67,58,54,50,54,48,48,52,50,49,54,50,49,51,53,52,46,55,62,70,72,49,63,98,82,66,59,70,66,58,56,50,49,52,53,46,52,57,46,50,53,45,67,37,85,87,42,83,83,16,59,48,48,43,54,59,66,49,72,72,77,71,81,74,61,71,70,64,62,79,75,60,75,90,84,80,70,88,65,91,80,65,76,51,75,63,60,51,50,52,51,48,53,51,51,53,52,50,53,51,51,51,52,50,52,53,49,52,51,50,52,51,52,54,49,52,51,52,50,51,52,52,51,53,52,50,51,49,54,50,50,53,52,49,52,54,48,50,55,52,49,51,52,52,49,52,51,49,29,58,76,70,44,65,80,61,77,71,67,88,69,71,84,68,77,81,75,68,73,82,81,63,90,83,45,76,88,76,38,68,67,53,49,52,54,50,52,56,48,50,53,51,52,50,53,50,49,52,52,50,52,51,50,49,55,50,48,55,50,49,50,54,52,51,70,69,74,108

Radius of gyration: 49.38 Å; Cα contacts (8 Å, |Δi|>4): 45; chains: 1; bounding box: 108×79×119 Å

Foldseek 3Di:
DDDDDDDDDDDDDDPDDPDPPPDPPDPDDDDPDDDPDPPPDQDDPVNVVVVLVVVLVVLLVCLVVVDPPPDDPVVSVVSSCVVCCLAPDPPDCPRPPVCSRVDPDPDPPCVVVVVPDPPDPPPPVDDDPPVNVVVVVVVVVVVVVVVVVVVVVVVVVVVVVVVVVVVVVVVVVVVVVVVVVVVVVVVVVVVVVCVVVVVPPCPDPPPPPPPDDPPPDPPDCVPDPVNVVVVVVVVVVVVVVVVVVVVVVVVVVVVVVVVVVVD